Protein AF-A0A918QBT4-F1 (afdb_monomer_lite)

Secondary structure (DSSP, 8-state):
----SSSSSSSSSSSSSSS--------------PPPSS-EEEEEEE-HHHHHT--HHHHHHHHHHHHHHHHHHSSEE-SSTTEEEPPPSSS-EEEEEEE-TTSSS-EEEEEEEETTT--EEEEEEPPBTTB--EEEE-HHHHHTTHHHHHHHHHHHHH--TT-EEEE-SS-SSSSSTTSS-TT-GGGG---SHHHHHHHHHHHHT--S----HHHHHHHHHHHIIIIIHHHBHHHHHHHHHHHHHS-EE-TTS-EE-S-HHHHHHHHHHHHHHHHHHHHHHTT--PPPEESSSS-EESSHHHHHH-SSTT--S-EEEPGGGS--

pLDDT: mean 82.68, std 16.35, range [35.62, 98.25]

Foldseek 3Di:
DDDDPDPDPDPDDPDPPDDDDPDPPPVPPPPPPPPPLEAEDEAEQECQCLLVVPALLVNLVSLVVRLVVCVVPAFADAPDPQEGAFDAPHRYKYKYFYAHPVDPPGTQKIWIADSQQRQTQFIWAPDDPVGFIETEGEPVCVVVCVVVSVVVVCCVVVVDPRYHYHYAQAHDDQDDPRHLPPPVCQQVQFLESNQQSQLSVCRNPDDPVRDDNSPSSSSSNVCLSGSLVNAFVLSSVQSSCCSNPVWDQDPVRDTGRGCHPLNVLCVVCLQVVLLQQLCLSVVNQGDWDDSDPPDTDRYLCCQCVPPDSRHRVHGHHRNVNNPD

Radius of gyration: 27.72 Å; chains: 1; bounding box: 41×97×91 Å

Organism: NCBI:txid68221

Structure (mmCIF, N/CA/C/O backbone):
data_AF-A0A918QBT4-F1
#
_entry.id   AF-A0A918QBT4-F1
#
loop_
_atom_site.group_PDB
_atom_site.id
_atom_site.type_symbol
_atom_site.label_atom_id
_atom_site.label_alt_id
_atom_site.label_comp_id
_atom_site.label_asym_id
_atom_site.label_entity_id
_atom_site.label_seq_id
_atom_site.pdbx_PDB_ins_code
_atom_site.Cartn_x
_atom_site.Cartn_y
_atom_site.Cartn_z
_atom_site.occupancy
_atom_site.B_iso_or_equiv
_atom_site.auth_seq_id
_atom_site.auth_comp_id
_atom_site.auth_asym_id
_atom_site.auth_atom_id
_atom_site.pdbx_PDB_model_num
ATOM 1 N N . MET A 1 1 ? 10.364 -73.803 65.055 1.00 43.03 1 MET A N 1
ATOM 2 C CA . MET A 1 1 ? 10.154 -74.897 64.087 1.00 43.03 1 MET A CA 1
ATOM 3 C C . MET A 1 1 ? 9.453 -74.304 62.873 1.00 43.03 1 MET A C 1
ATOM 5 O O . MET A 1 1 ? 8.256 -74.071 62.919 1.00 43.03 1 MET A O 1
ATOM 9 N N . THR A 1 2 ? 10.237 -73.689 61.983 1.00 44.41 2 THR A N 1
ATOM 10 C CA . THR A 1 2 ? 10.806 -74.301 60.754 1.00 44.41 2 THR A CA 1
ATOM 11 C C . THR A 1 2 ? 9.727 -74.411 59.678 1.00 44.41 2 THR A C 1
ATOM 13 O O . THR A 1 2 ? 8.943 -75.350 59.669 1.00 44.41 2 THR A O 1
ATOM 16 N N . GLU A 1 3 ? 9.503 -73.351 58.895 1.00 49.44 3 GLU A N 1
ATOM 17 C CA . GLU A 1 3 ? 10.221 -73.094 57.626 1.00 49.44 3 GLU A CA 1
ATOM 18 C C . GLU A 1 3 ? 10.408 -74.365 56.790 1.00 49.44 3 GLU A C 1
ATOM 20 O O . GLU A 1 3 ? 11.502 -74.905 56.681 1.00 49.44 3 GLU A O 1
ATOM 25 N N . GLN A 1 4 ? 9.321 -74.857 56.191 1.00 49.25 4 GLN A N 1
ATOM 26 C CA . GLN A 1 4 ? 9.419 -75.861 55.127 1.00 49.25 4 GLN A CA 1
ATOM 27 C C . GLN A 1 4 ? 8.275 -75.813 54.099 1.00 49.25 4 GLN A C 1
ATOM 29 O O . GLN A 1 4 ? 7.977 -76.806 53.442 1.00 49.25 4 GLN A O 1
ATOM 34 N N . HIS A 1 5 ? 7.655 -74.645 53.887 1.00 44.56 5 HIS A N 1
ATOM 35 C CA . HIS A 1 5 ? 6.581 -74.490 52.890 1.00 44.56 5 HIS A CA 1
ATOM 36 C C . HIS A 1 5 ? 6.705 -73.242 51.999 1.00 44.56 5 HIS A C 1
ATOM 38 O O . HIS A 1 5 ? 5.702 -72.722 51.523 1.00 44.56 5 HIS A O 1
ATOM 44 N N . ALA A 1 6 ? 7.927 -72.778 51.710 1.00 47.97 6 ALA A N 1
ATOM 45 C CA . ALA A 1 6 ? 8.150 -71.614 50.837 1.00 47.97 6 ALA A CA 1
ATOM 46 C C . ALA A 1 6 ? 8.893 -71.913 49.515 1.00 47.97 6 ALA A C 1
ATOM 48 O O . ALA A 1 6 ? 9.309 -70.982 48.833 1.00 47.97 6 ALA A O 1
ATOM 49 N N . LEU A 1 7 ? 9.046 -73.182 49.104 1.00 48.91 7 LEU A N 1
ATOM 50 C CA . LEU A 1 7 ? 9.839 -73.543 47.909 1.00 48.91 7 LEU A CA 1
ATOM 51 C C . LEU A 1 7 ? 9.177 -74.559 46.953 1.00 48.91 7 LEU A C 1
ATOM 53 O O . LEU A 1 7 ? 9.859 -75.319 46.275 1.00 48.91 7 LEU A O 1
ATOM 57 N N . ARG A 1 8 ? 7.839 -74.564 46.837 1.00 49.31 8 ARG A N 1
ATOM 58 C CA . ARG A 1 8 ? 7.117 -75.407 45.848 1.00 49.31 8 ARG A CA 1
ATOM 59 C C . ARG A 1 8 ? 5.987 -74.706 45.073 1.00 49.31 8 ARG A C 1
ATOM 61 O O . ARG A 1 8 ? 5.044 -75.349 44.629 1.00 49.31 8 ARG A O 1
ATOM 68 N N . ARG A 1 9 ? 6.071 -73.386 44.869 1.00 48.44 9 ARG A N 1
ATOM 69 C CA . ARG A 1 9 ? 5.137 -72.625 44.004 1.00 48.44 9 ARG A CA 1
ATOM 70 C C . ARG A 1 9 ? 5.852 -71.582 43.134 1.00 48.44 9 ARG A C 1
ATOM 72 O O . ARG A 1 9 ? 5.469 -70.419 43.110 1.00 48.44 9 ARG A O 1
ATOM 79 N N . ARG A 1 10 ? 6.926 -71.972 42.438 1.00 50.16 10 ARG A N 1
ATOM 80 C CA . ARG A 1 10 ? 7.630 -71.088 41.481 1.00 50.16 10 ARG A CA 1
ATOM 81 C C . ARG A 1 10 ? 7.942 -71.723 40.124 1.00 50.16 10 ARG A C 1
ATOM 83 O O . ARG A 1 10 ? 8.796 -71.236 39.397 1.00 50.16 10 ARG A O 1
ATOM 90 N N . SER A 1 11 ? 7.224 -72.770 39.737 1.00 52.62 11 SER A N 1
ATOM 91 C CA . SER A 1 11 ? 7.482 -73.444 38.461 1.00 52.62 11 SER A CA 1
ATOM 92 C C . SER A 1 11 ? 6.169 -73.897 37.842 1.00 52.62 11 SER A C 1
ATOM 94 O O . SER A 1 11 ? 5.854 -75.070 37.945 1.00 52.62 11 SER A O 1
ATOM 96 N N . LEU A 1 12 ? 5.369 -72.958 37.314 1.00 49.34 12 LEU A N 1
ATOM 97 C CA . LEU A 1 12 ? 4.260 -73.204 36.362 1.00 49.34 12 LEU A CA 1
ATOM 98 C C . LEU A 1 12 ? 3.544 -71.891 35.964 1.00 49.34 12 LEU A C 1
ATOM 100 O O . LEU A 1 12 ? 2.325 -71.810 35.968 1.00 49.34 12 LEU A O 1
ATOM 104 N N . LEU A 1 13 ? 4.290 -70.829 35.644 1.00 47.44 13 LEU A N 1
ATOM 105 C CA . LEU A 1 13 ? 3.726 -69.584 35.086 1.00 47.44 13 LEU A CA 1
ATOM 106 C C . LEU A 1 13 ? 4.741 -68.936 34.130 1.00 47.44 13 LEU A C 1
ATOM 108 O O . LEU A 1 13 ? 5.096 -67.767 34.238 1.00 47.44 13 LEU A O 1
ATOM 112 N N . THR A 1 14 ? 5.306 -69.740 33.228 1.00 52.00 14 THR A N 1
ATOM 113 C CA . THR A 1 14 ? 6.298 -69.272 32.246 1.00 52.00 14 THR A CA 1
ATOM 114 C C . THR A 1 14 ? 6.214 -70.100 30.961 1.00 52.00 14 THR A C 1
ATOM 116 O O . THR A 1 14 ? 7.196 -70.685 30.533 1.00 52.00 14 THR A O 1
ATOM 119 N N . ALA A 1 15 ? 5.018 -70.224 30.374 1.00 49.34 15 ALA A N 1
ATOM 120 C CA . ALA A 1 15 ? 4.835 -70.844 29.049 1.00 49.34 15 ALA A CA 1
ATOM 121 C C . ALA A 1 15 ? 3.485 -70.476 28.393 1.00 49.34 15 ALA A C 1
ATOM 123 O O . ALA A 1 15 ? 2.828 -71.323 27.799 1.00 49.34 15 ALA A O 1
ATOM 124 N N . GLY A 1 16 ? 3.025 -69.229 28.532 1.00 49.25 16 GLY A N 1
ATOM 125 C CA . GLY A 1 16 ? 1.705 -68.823 28.029 1.00 49.25 16 GLY A CA 1
ATOM 126 C C . GLY A 1 16 ? 1.596 -67.346 27.671 1.00 49.25 16 GLY A C 1
ATOM 127 O O . GLY A 1 16 ? 0.576 -66.731 27.951 1.00 49.25 16 GLY A O 1
ATOM 128 N N . LEU A 1 17 ? 2.659 -66.751 27.123 1.00 46.59 17 LEU A N 1
ATOM 129 C CA . LEU A 1 17 ? 2.643 -65.355 26.665 1.00 46.59 17 LEU A CA 1
ATOM 130 C C . LEU A 1 17 ? 3.601 -65.147 25.481 1.00 46.59 17 LEU A C 1
ATOM 132 O O . LEU A 1 17 ? 4.438 -64.253 25.477 1.00 46.59 17 LEU A O 1
ATOM 136 N N . ALA A 1 18 ? 3.519 -66.032 24.485 1.00 49.44 18 ALA A N 1
ATOM 137 C CA . ALA A 1 18 ? 4.342 -65.966 23.272 1.00 49.44 18 ALA A CA 1
ATOM 138 C C . ALA A 1 18 ? 3.539 -66.225 21.984 1.00 49.44 18 ALA A C 1
ATOM 140 O O . ALA A 1 18 ? 4.087 -66.691 20.991 1.00 49.44 18 ALA A O 1
ATOM 141 N N . ALA A 1 19 ? 2.237 -65.933 21.983 1.00 52.03 19 ALA A N 1
ATOM 142 C CA . ALA A 1 19 ? 1.411 -66.054 20.787 1.00 52.03 19 ALA A CA 1
ATOM 143 C C . ALA A 1 19 ? 0.246 -65.059 20.830 1.00 52.03 19 ALA A C 1
ATOM 145 O O . ALA A 1 19 ? -0.833 -65.439 21.254 1.00 52.03 19 ALA A O 1
ATOM 146 N N . THR A 1 20 ? 0.507 -63.800 20.446 1.00 53.31 20 THR A N 1
ATOM 147 C CA . THR A 1 20 ? -0.396 -62.875 19.711 1.00 53.31 20 THR A CA 1
ATOM 148 C C . THR A 1 20 ? 0.061 -61.423 19.881 1.00 53.31 20 THR A C 1
ATOM 150 O O . THR A 1 20 ? -0.588 -60.645 20.567 1.00 53.31 20 THR A O 1
ATOM 153 N N . LEU A 1 21 ? 1.167 -61.036 19.241 1.00 47.56 21 LEU A N 1
ATOM 154 C CA . LEU A 1 21 ? 1.440 -59.636 18.877 1.00 47.56 21 LEU A CA 1
ATOM 155 C C . LEU A 1 21 ? 2.179 -59.603 17.529 1.00 47.56 21 LEU A C 1
ATOM 157 O O . LEU A 1 21 ? 3.268 -59.062 17.397 1.00 47.56 21 LEU A O 1
ATOM 161 N N . LEU A 1 22 ? 1.583 -60.229 16.515 1.00 46.34 22 LEU A N 1
ATOM 162 C CA . LEU A 1 22 ? 1.856 -59.901 15.115 1.00 46.34 22 LEU A CA 1
ATOM 163 C C . LEU A 1 22 ? 0.631 -59.151 14.592 1.00 46.34 22 LEU A C 1
ATOM 165 O O . LEU A 1 22 ? -0.138 -59.658 13.782 1.00 46.34 22 LEU A O 1
ATOM 169 N N . THR A 1 23 ? 0.405 -57.945 15.113 1.00 52.47 23 THR A N 1
ATOM 170 C CA . THR A 1 23 ? -0.404 -56.970 14.382 1.00 52.47 23 THR A CA 1
ATOM 171 C C . THR A 1 23 ? 0.366 -56.634 13.110 1.00 52.47 23 THR A C 1
ATOM 173 O O . THR A 1 23 ? 1.526 -56.222 13.226 1.00 52.47 23 THR A O 1
ATOM 176 N N . PRO A 1 24 ? -0.213 -56.795 11.908 1.00 48.00 24 PRO A N 1
ATOM 177 C CA . PRO A 1 24 ? 0.400 -56.226 10.726 1.00 48.00 24 PRO A CA 1
ATOM 178 C C . PRO A 1 24 ? 0.538 -54.729 10.991 1.00 48.00 24 PRO A C 1
ATOM 180 O O . PRO A 1 24 ? -0.455 -54.034 11.219 1.00 48.00 24 PRO A O 1
ATOM 183 N N . VAL A 1 25 ? 1.776 -54.234 11.001 1.00 46.88 25 VAL A N 1
ATOM 184 C CA . VAL A 1 25 ? 2.036 -52.812 10.810 1.00 46.88 25 VAL A CA 1
ATOM 185 C C . VAL A 1 25 ? 1.584 -52.545 9.383 1.00 46.88 25 VAL A C 1
ATOM 187 O O . VAL A 1 25 ? 2.356 -52.652 8.436 1.00 46.88 25 VAL A O 1
ATOM 190 N N . LEU A 1 26 ? 0.286 -52.285 9.217 1.00 44.56 26 LEU A N 1
ATOM 191 C CA . LEU A 1 26 ? -0.203 -51.556 8.069 1.00 44.56 26 LEU A CA 1
ATOM 192 C C . LEU A 1 26 ? 0.585 -50.258 8.123 1.00 44.56 26 LEU A C 1
ATOM 194 O O . LEU A 1 26 ? 0.346 -49.410 8.983 1.00 44.56 26 LEU A O 1
ATOM 198 N N . THR A 1 27 ? 1.593 -50.149 7.263 1.00 48.84 27 THR A N 1
ATOM 199 C CA . THR A 1 27 ? 2.218 -48.882 6.932 1.00 48.84 27 THR A CA 1
ATOM 200 C C . THR A 1 27 ? 1.100 -48.043 6.339 1.00 48.84 27 THR A C 1
ATOM 202 O O . THR A 1 27 ? 0.867 -48.063 5.130 1.00 48.84 27 THR A O 1
ATOM 205 N N . ALA A 1 28 ? 0.330 -47.382 7.206 1.00 47.31 28 ALA A N 1
ATOM 206 C CA . ALA A 1 28 ? -0.536 -46.305 6.799 1.00 47.31 28 ALA A CA 1
ATOM 207 C C . ALA A 1 28 ? 0.380 -45.393 5.996 1.00 47.31 28 ALA A C 1
ATOM 209 O O . ALA A 1 28 ? 1.400 -44.931 6.519 1.00 47.31 28 ALA A O 1
ATOM 210 N N . ALA A 1 29 ? 0.078 -45.232 4.703 1.00 48.72 29 ALA A N 1
ATOM 211 C CA . ALA A 1 29 ? 0.733 -44.212 3.907 1.00 48.72 29 ALA A CA 1
ATOM 212 C C . ALA A 1 29 ? 0.737 -42.953 4.781 1.00 48.72 29 ALA A C 1
ATOM 214 O O . ALA A 1 29 ? -0.318 -42.664 5.363 1.00 48.72 29 ALA A O 1
ATOM 215 N N . PRO A 1 30 ? 1.901 -42.294 4.975 1.00 46.56 30 PRO A N 1
ATOM 216 C CA . PRO A 1 30 ? 1.998 -41.158 5.879 1.00 46.56 30 PRO A CA 1
ATOM 217 C C . PRO A 1 30 ? 0.815 -40.272 5.560 1.00 46.56 30 PRO A C 1
ATOM 219 O O . PRO A 1 30 ? 0.619 -39.978 4.378 1.00 46.56 30 PRO A O 1
ATOM 222 N N . ALA A 1 31 ? -0.020 -39.988 6.566 1.00 40.91 31 ALA A N 1
ATOM 223 C CA . ALA A 1 31 ? -1.225 -39.206 6.379 1.00 40.91 31 ALA A CA 1
ATOM 224 C C . ALA A 1 31 ? -0.798 -37.960 5.610 1.00 40.91 31 ALA A C 1
ATOM 226 O O . ALA A 1 31 ? -0.125 -37.084 6.156 1.00 40.91 31 ALA A O 1
ATOM 227 N N . ARG A 1 32 ? -1.074 -37.940 4.300 1.00 38.88 32 ARG A N 1
ATOM 228 C CA . ARG A 1 32 ? -0.830 -36.767 3.483 1.00 38.88 32 ARG A CA 1
ATOM 229 C C . ARG A 1 32 ? -1.841 -35.804 4.046 1.00 38.88 32 ARG A C 1
ATOM 231 O O . ARG A 1 32 ? -3.027 -35.954 3.763 1.00 38.88 32 ARG A O 1
ATOM 238 N N . ALA A 1 33 ? -1.376 -34.910 4.920 1.00 35.62 33 ALA A N 1
ATOM 239 C CA . ALA A 1 33 ? -2.147 -33.765 5.344 1.00 35.62 33 ALA A CA 1
ATOM 240 C C . ALA A 1 33 ? -2.709 -33.195 4.052 1.00 35.62 33 ALA A C 1
ATOM 242 O O . ALA A 1 33 ? -1.947 -32.823 3.155 1.00 35.62 33 ALA A O 1
ATOM 243 N N . GLN A 1 34 ? -4.028 -33.298 3.902 1.00 38.03 34 GLN A N 1
ATOM 244 C CA . GLN A 1 34 ? -4.714 -32.726 2.766 1.00 38.03 34 GLN A CA 1
ATOM 245 C C . GLN A 1 34 ? -4.256 -31.269 2.777 1.00 38.03 34 GLN A C 1
ATOM 247 O O . GLN A 1 34 ? -4.438 -30.617 3.813 1.00 38.03 34 GLN A O 1
ATOM 252 N N . PRO A 1 35 ? -3.530 -30.798 1.743 1.00 45.47 35 PRO A N 1
ATOM 253 C CA . PRO A 1 35 ? -3.061 -29.427 1.750 1.00 45.47 35 PRO A CA 1
ATOM 254 C C . PRO A 1 35 ? -4.301 -28.575 2.007 1.00 45.47 35 PRO A C 1
ATOM 256 O O . PRO A 1 35 ? -5.343 -28.863 1.401 1.00 45.47 35 PRO A O 1
ATOM 259 N N . PRO A 1 36 ? -4.250 -27.646 2.977 1.00 50.28 36 PRO A N 1
ATOM 260 C CA . PRO A 1 36 ? -5.428 -26.880 3.329 1.00 50.28 36 PRO A CA 1
ATOM 261 C C . PRO A 1 36 ? -6.013 -26.315 2.036 1.00 50.28 36 PRO A C 1
ATOM 263 O O . PRO A 1 36 ? -5.280 -25.818 1.182 1.00 50.28 36 PRO A O 1
ATOM 266 N N . VAL A 1 37 ? -7.333 -26.434 1.877 1.00 56.34 37 VAL A N 1
ATOM 267 C CA . VAL A 1 37 ? -8.077 -25.985 0.681 1.00 56.34 37 VAL A CA 1
ATOM 268 C C . VAL A 1 37 ? -7.825 -24.489 0.388 1.00 56.34 37 VAL A C 1
ATOM 270 O O . VAL A 1 37 ? -8.100 -23.998 -0.707 1.00 56.34 37 VAL A O 1
ATOM 273 N N . TYR A 1 38 ? -7.242 -23.783 1.360 1.00 63.12 38 TYR A N 1
ATOM 274 C CA . TYR A 1 38 ? -6.881 -22.379 1.350 1.00 63.12 38 TYR A CA 1
ATOM 275 C C . TYR A 1 38 ? -5.412 -22.194 1.760 1.00 63.12 38 TYR A C 1
ATOM 277 O O . TYR A 1 38 ? -5.010 -22.619 2.845 1.00 63.12 38 TYR A O 1
ATOM 285 N N . GLY A 1 39 ? -4.614 -21.534 0.917 1.00 68.38 39 GLY A N 1
ATOM 286 C CA . GLY A 1 39 ? -3.264 -21.103 1.274 1.00 68.38 39 GLY A CA 1
ATOM 287 C C . GLY A 1 39 ? -3.315 -19.801 2.073 1.00 68.38 39 GLY A C 1
ATOM 288 O O . GLY A 1 39 ? -3.724 -18.768 1.550 1.00 68.38 39 GLY A O 1
ATOM 289 N N . PHE A 1 40 ? -2.904 -19.836 3.339 1.00 75.38 40 PHE A N 1
ATOM 290 C CA . PHE A 1 40 ? -2.795 -18.644 4.183 1.00 75.38 40 PHE A CA 1
ATOM 291 C C . PHE A 1 40 ? -1.354 -18.375 4.560 1.00 75.38 40 PHE A C 1
ATOM 293 O O . PHE A 1 40 ? -0.638 -19.278 4.995 1.00 75.38 40 PHE A O 1
ATOM 300 N N . ARG A 1 41 ? -0.951 -17.110 4.455 1.00 86.25 41 ARG A N 1
ATOM 301 C CA . ARG A 1 41 ? 0.330 -16.641 4.977 1.00 86.25 41 ARG A CA 1
ATOM 302 C C . ARG A 1 41 ? 0.080 -15.455 5.890 1.00 86.25 41 ARG A C 1
ATOM 304 O O . ARG A 1 41 ? -0.371 -14.406 5.435 1.00 86.25 41 ARG A O 1
ATOM 311 N N . ALA A 1 42 ? 0.340 -15.654 7.176 1.00 90.06 42 ALA A N 1
ATOM 312 C CA . ALA A 1 42 ? 0.211 -14.613 8.180 1.00 90.06 42 ALA A CA 1
ATOM 313 C C . ALA A 1 42 ? 1.559 -13.928 8.409 1.00 90.06 42 ALA A C 1
ATOM 315 O O . ALA A 1 42 ? 2.563 -14.582 8.691 1.00 90.06 42 ALA A O 1
ATOM 316 N N . HIS A 1 43 ? 1.546 -12.605 8.333 1.00 94.88 43 HIS A N 1
ATOM 317 C CA . HIS A 1 43 ? 2.674 -11.723 8.591 1.00 94.88 43 HIS A CA 1
ATOM 318 C C . HIS A 1 43 ? 2.326 -10.758 9.714 1.00 94.88 43 HIS A C 1
ATOM 320 O O . HIS A 1 43 ? 1.157 -10.469 9.975 1.00 94.88 43 HIS A O 1
ATOM 326 N N . ARG A 1 44 ? 3.351 -10.234 10.384 1.00 96.38 44 ARG A N 1
ATOM 327 C CA . ARG A 1 44 ? 3.182 -9.241 11.446 1.00 96.38 44 ARG A CA 1
ATOM 328 C C . ARG A 1 44 ? 3.860 -7.947 11.046 1.00 96.38 44 ARG A C 1
ATOM 330 O O . ARG A 1 44 ? 5.054 -7.939 10.761 1.00 96.38 44 ARG A O 1
ATOM 337 N N . TRP A 1 45 ? 3.101 -6.860 11.081 1.00 97.56 45 TRP A N 1
ATOM 338 C CA . TRP A 1 45 ? 3.633 -5.513 10.974 1.00 97.56 45 TRP A CA 1
ATOM 339 C C . TRP A 1 45 ? 3.663 -4.885 12.364 1.00 97.56 45 TRP A C 1
ATOM 341 O O . TRP A 1 45 ? 2.619 -4.581 12.942 1.00 97.56 45 TRP A O 1
ATOM 351 N N . ASP A 1 46 ? 4.866 -4.736 12.916 1.00 97.31 46 ASP A N 1
ATOM 352 C CA . ASP A 1 46 ? 5.073 -4.037 14.181 1.00 97.31 46 ASP A CA 1
ATOM 353 C C . ASP A 1 46 ? 4.997 -2.521 13.956 1.00 97.31 46 ASP A C 1
ATOM 355 O O . ASP A 1 46 ? 5.818 -1.938 13.246 1.00 97.31 46 ASP A O 1
ATOM 359 N N . VAL A 1 47 ? 3.984 -1.900 14.553 1.00 97.19 47 VAL A N 1
ATOM 360 C CA . VAL A 1 47 ? 3.696 -0.465 14.473 1.00 97.19 47 VAL A CA 1
ATOM 361 C C . VAL A 1 47 ? 3.913 0.237 15.811 1.00 97.19 47 VAL A C 1
ATOM 363 O O . VAL A 1 47 ? 3.462 1.367 15.980 1.00 97.19 47 VAL A O 1
ATOM 366 N N . THR A 1 48 ? 4.600 -0.398 16.763 1.00 97.06 48 THR A N 1
ATOM 367 C CA . THR A 1 48 ? 4.800 0.123 18.125 1.00 97.06 48 THR A CA 1
ATOM 368 C C . THR A 1 48 ? 5.382 1.539 18.119 1.00 97.06 48 THR A C 1
ATOM 370 O O . THR A 1 48 ? 4.804 2.447 18.712 1.00 97.06 48 THR A O 1
ATOM 373 N N . ASP A 1 49 ? 6.475 1.766 17.383 1.00 96.12 49 ASP A N 1
ATOM 374 C CA . ASP A 1 49 ? 7.104 3.092 17.290 1.00 96.12 49 ASP A CA 1
ATOM 375 C C . ASP A 1 49 ? 6.342 4.064 16.373 1.00 96.12 49 ASP A C 1
ATOM 377 O O . ASP A 1 49 ? 6.510 5.276 16.501 1.00 96.12 49 ASP A O 1
ATOM 381 N N . ILE A 1 50 ? 5.479 3.555 15.481 1.00 95.38 50 ILE A N 1
ATOM 382 C CA . ILE A 1 50 ? 4.572 4.387 14.676 1.00 95.38 50 ILE A CA 1
ATOM 383 C C . ILE A 1 50 ? 3.481 4.957 15.577 1.00 95.38 50 ILE A C 1
ATOM 385 O O . ILE A 1 50 ? 3.306 6.167 15.640 1.00 95.38 50 ILE A O 1
ATOM 389 N N . VAL A 1 51 ? 2.762 4.098 16.298 1.00 93.75 51 VAL A N 1
ATOM 390 C CA . VAL A 1 51 ? 1.638 4.498 17.155 1.00 93.75 51 VAL A CA 1
ATOM 391 C C . VAL A 1 51 ? 2.124 5.256 18.390 1.00 93.75 51 VAL A C 1
ATOM 393 O O . VAL A 1 51 ? 1.482 6.217 18.805 1.00 93.75 51 VAL A O 1
ATOM 396 N N . GLY A 1 52 ? 3.271 4.864 18.951 1.00 91.56 52 GLY A N 1
ATOM 397 C CA . GLY A 1 52 ? 3.897 5.560 20.072 1.00 91.56 52 GLY A CA 1
ATOM 398 C C . GLY A 1 52 ? 4.495 6.920 19.704 1.00 91.56 52 GLY A C 1
ATOM 399 O O . GLY A 1 52 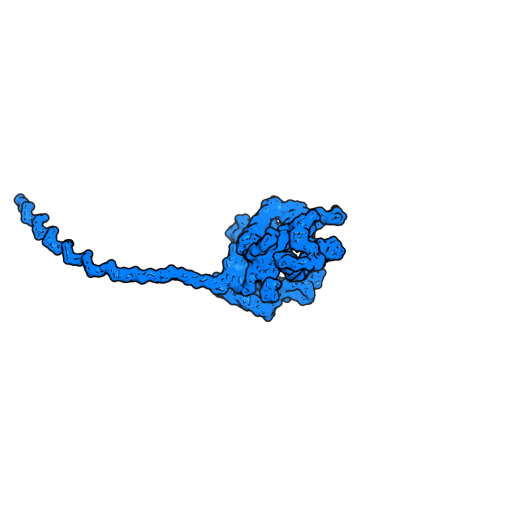? 4.713 7.732 20.599 1.00 91.56 52 GLY A O 1
ATOM 400 N N . LEU A 1 53 ? 4.750 7.184 18.414 1.00 91.38 53 LEU A N 1
ATOM 401 C CA . LEU A 1 53 ? 5.425 8.395 17.922 1.00 91.38 53 LEU A CA 1
ATOM 402 C C . LEU A 1 53 ? 6.787 8.645 18.596 1.00 91.38 53 LEU A C 1
ATOM 404 O O . LEU A 1 53 ? 7.224 9.785 18.741 1.00 91.38 53 LEU A O 1
ATOM 408 N N . THR A 1 54 ? 7.454 7.574 19.023 1.00 86.38 54 THR A N 1
ATOM 409 C CA . THR A 1 54 ? 8.622 7.625 19.908 1.00 86.38 54 THR A CA 1
ATOM 410 C C . THR A 1 54 ? 9.939 7.655 19.145 1.00 86.38 54 THR A C 1
ATOM 412 O O . THR A 1 54 ? 10.819 8.450 19.463 1.00 86.38 54 THR A O 1
ATOM 415 N N . HIS A 1 55 ? 10.087 6.808 18.120 1.00 93.19 55 HIS A N 1
ATOM 416 C CA . HIS A 1 55 ? 11.360 6.632 17.419 1.00 93.19 55 HIS A CA 1
ATOM 417 C C . HIS A 1 55 ? 11.157 6.450 15.906 1.00 93.19 55 HIS A C 1
ATOM 419 O O . HIS A 1 55 ? 11.072 5.315 15.424 1.00 93.19 55 HIS A O 1
ATOM 425 N N . PRO A 1 56 ? 11.158 7.543 15.118 1.00 94.06 56 PRO A N 1
ATOM 426 C CA . PRO A 1 56 ? 11.011 7.490 13.659 1.00 94.06 56 PRO A CA 1
ATOM 427 C C . PRO A 1 56 ? 11.958 6.500 12.965 1.00 94.06 56 PRO A C 1
ATOM 429 O O . PRO A 1 56 ? 11.561 5.764 12.063 1.00 94.06 56 PRO A O 1
ATOM 432 N N . GLY A 1 57 ? 13.209 6.415 13.431 1.00 95.69 57 GLY A N 1
ATOM 433 C CA . GLY A 1 57 ? 14.196 5.485 12.885 1.00 95.69 57 GLY A CA 1
ATOM 434 C C . GLY A 1 57 ? 13.904 4.005 13.163 1.00 95.69 57 GLY A C 1
ATOM 435 O O . GLY A 1 57 ? 14.190 3.171 12.301 1.00 95.69 57 GLY A O 1
ATOM 436 N N . LEU A 1 58 ? 13.332 3.673 14.328 1.00 96.38 58 LEU A N 1
ATOM 437 C CA . LEU A 1 58 ? 12.934 2.299 14.659 1.00 96.38 58 LEU A CA 1
ATOM 438 C C . LEU A 1 58 ? 11.659 1.907 13.912 1.00 96.38 58 LEU A C 1
ATOM 440 O O . LEU A 1 58 ? 11.619 0.823 13.336 1.00 96.38 58 LEU A O 1
ATOM 444 N N . ALA A 1 59 ? 10.685 2.817 13.818 1.00 95.88 59 ALA A N 1
ATOM 445 C CA . ALA A 1 59 ? 9.485 2.640 13.002 1.00 95.88 59 ALA A CA 1
ATOM 446 C C . ALA A 1 59 ? 9.831 2.328 11.536 1.00 95.88 59 ALA A C 1
ATOM 448 O O . ALA A 1 59 ? 9.350 1.344 10.975 1.00 95.88 59 ALA A O 1
ATOM 449 N N . ALA A 1 60 ? 10.727 3.118 10.940 1.00 97.06 60 ALA A N 1
ATOM 450 C CA . ALA A 1 60 ? 11.211 2.901 9.580 1.00 97.06 60 ALA A CA 1
ATOM 451 C C . ALA A 1 60 ? 11.946 1.553 9.420 1.00 97.06 60 ALA A C 1
ATOM 453 O O . ALA A 1 60 ? 11.720 0.833 8.449 1.00 97.06 60 ALA A O 1
ATOM 454 N N . ASN A 1 61 ? 12.788 1.162 10.386 1.00 97.00 61 ASN A N 1
ATOM 455 C CA . ASN A 1 61 ? 13.449 -0.150 10.370 1.00 97.00 61 ASN A CA 1
ATOM 456 C C . ASN A 1 61 ? 12.439 -1.307 10.459 1.00 97.00 61 ASN A C 1
ATOM 458 O O . ASN A 1 61 ? 12.542 -2.267 9.696 1.00 97.00 61 ASN A O 1
ATOM 462 N N . ALA A 1 62 ? 11.466 -1.221 11.370 1.00 96.81 62 ALA A N 1
ATOM 463 C CA . ALA A 1 62 ? 10.425 -2.230 11.541 1.00 96.81 62 ALA A CA 1
ATOM 464 C C . ALA A 1 62 ? 9.578 -2.380 10.269 1.00 96.81 62 ALA A C 1
ATOM 466 O O . ALA A 1 62 ? 9.314 -3.501 9.834 1.00 96.81 62 ALA A O 1
ATOM 467 N N . PHE A 1 63 ? 9.229 -1.258 9.632 1.00 97.81 63 PHE A N 1
ATOM 468 C CA . PHE A 1 63 ? 8.543 -1.238 8.345 1.00 97.81 63 PHE A CA 1
ATOM 469 C C . PHE A 1 63 ? 9.349 -1.946 7.247 1.00 97.81 63 PHE A C 1
ATOM 471 O O . PHE A 1 63 ? 8.822 -2.831 6.574 1.00 97.81 63 PHE A O 1
ATOM 478 N N . ARG A 1 64 ? 10.647 -1.642 7.114 1.00 96.88 64 ARG A N 1
ATOM 479 C CA . ARG A 1 64 ? 11.527 -2.311 6.144 1.00 96.88 64 ARG A CA 1
ATOM 480 C C . ARG A 1 64 ? 11.607 -3.821 6.376 1.00 96.88 64 ARG A C 1
ATOM 482 O O . ARG A 1 64 ? 11.447 -4.597 5.439 1.00 96.88 64 ARG A O 1
ATOM 489 N N . HIS A 1 65 ? 11.801 -4.250 7.624 1.00 96.81 65 HIS A N 1
ATOM 490 C CA . HIS A 1 65 ? 11.861 -5.673 7.969 1.00 96.81 65 HIS A CA 1
ATOM 491 C C . HIS A 1 65 ? 10.556 -6.409 7.657 1.00 96.81 65 HIS A C 1
ATOM 493 O O . HIS A 1 65 ? 10.594 -7.527 7.147 1.00 96.81 65 HIS A O 1
ATOM 499 N N . PHE A 1 66 ? 9.415 -5.774 7.927 1.00 97.38 66 PHE A N 1
ATOM 500 C CA . PHE A 1 66 ? 8.101 -6.285 7.552 1.00 97.38 66 PHE A CA 1
ATOM 501 C C . PHE A 1 66 ? 7.975 -6.471 6.030 1.00 97.38 66 PHE A C 1
ATOM 503 O O . PHE A 1 66 ? 7.573 -7.541 5.568 1.00 97.38 66 PHE A O 1
ATOM 510 N N . LEU A 1 67 ? 8.377 -5.468 5.243 1.00 96.19 67 LEU A N 1
ATOM 511 C CA . LEU A 1 67 ? 8.367 -5.566 3.785 1.00 96.19 67 LEU A CA 1
ATOM 512 C C . LEU A 1 67 ? 9.280 -6.685 3.279 1.00 96.19 67 LEU A C 1
ATOM 514 O O . LEU A 1 67 ? 8.894 -7.412 2.368 1.00 96.19 67 LEU A O 1
ATOM 518 N N . ASP A 1 68 ? 10.475 -6.846 3.842 1.00 93.25 68 ASP A N 1
ATOM 519 C CA . ASP A 1 68 ? 11.403 -7.907 3.440 1.00 93.25 68 ASP A CA 1
ATOM 520 C C . ASP A 1 68 ? 10.931 -9.308 3.846 1.00 93.25 68 ASP A C 1
ATOM 522 O O . ASP A 1 68 ? 11.240 -10.285 3.164 1.00 93.25 68 ASP A O 1
ATOM 526 N N . ASP A 1 69 ? 10.185 -9.447 4.941 1.00 94.06 69 ASP A N 1
ATOM 527 C CA . ASP A 1 69 ? 9.545 -10.711 5.316 1.00 94.06 69 ASP A CA 1
ATOM 528 C C . ASP A 1 69 ? 8.471 -11.127 4.300 1.00 94.06 69 ASP A C 1
ATOM 530 O O . ASP A 1 69 ? 8.497 -12.242 3.763 1.00 94.06 69 ASP A O 1
ATOM 534 N N . ILE A 1 70 ? 7.585 -10.197 3.934 1.00 93.06 70 ILE A N 1
ATOM 535 C CA . ILE A 1 70 ? 6.587 -10.436 2.888 1.00 93.06 70 ILE A CA 1
ATOM 536 C C . ILE A 1 70 ? 7.281 -10.761 1.569 1.00 93.06 70 ILE A C 1
ATOM 538 O O . ILE A 1 70 ? 7.062 -11.820 0.990 1.00 93.06 70 ILE A O 1
ATOM 542 N N . HIS A 1 71 ? 8.220 -9.933 1.127 1.00 89.62 71 HIS A N 1
ATOM 543 C CA . HIS A 1 71 ? 8.915 -10.148 -0.137 1.00 89.62 71 HIS A CA 1
ATOM 544 C C . HIS A 1 71 ? 9.837 -11.359 -0.184 1.00 89.62 71 HIS A C 1
ATOM 546 O O . HIS A 1 71 ? 10.346 -11.637 -1.263 1.00 89.62 71 HIS A O 1
ATOM 552 N N . ARG A 1 72 ? 10.088 -12.070 0.917 1.00 88.56 72 ARG A N 1
ATOM 553 C CA . ARG A 1 72 ? 10.743 -13.389 0.889 1.00 88.56 72 ARG A CA 1
ATOM 554 C C . ARG A 1 72 ? 9.734 -14.529 0.839 1.00 88.56 72 ARG A C 1
ATOM 556 O O . ARG A 1 72 ? 10.033 -15.588 0.295 1.00 88.56 72 ARG A O 1
ATOM 563 N N . SER A 1 73 ? 8.545 -14.310 1.384 1.00 88.44 73 SER A N 1
ATOM 564 C CA . SER A 1 73 ? 7.522 -15.337 1.547 1.00 88.44 73 SER A CA 1
ATOM 565 C C . SER A 1 73 ? 6.528 -15.402 0.387 1.00 88.44 73 SER A C 1
ATOM 567 O O . SER A 1 73 ? 6.146 -16.507 0.012 1.00 88.44 73 SER A O 1
ATOM 569 N N . ILE A 1 74 ? 6.127 -14.274 -0.208 1.00 88.19 74 ILE A N 1
ATOM 570 C CA . ILE A 1 74 ? 5.072 -14.236 -1.236 1.00 88.19 74 ILE A CA 1
ATOM 571 C C . ILE A 1 74 ? 5.633 -14.273 -2.656 1.00 88.19 74 ILE A C 1
ATOM 573 O O . ILE A 1 74 ? 6.676 -13.685 -2.924 1.00 88.19 74 ILE A O 1
ATOM 577 N N . GLY A 1 75 ? 4.922 -14.906 -3.586 1.00 86.06 75 GLY A N 1
ATOM 578 C CA . GLY A 1 75 ? 5.285 -14.888 -5.002 1.00 86.06 75 GLY A CA 1
ATOM 579 C C . GLY A 1 75 ? 6.492 -15.755 -5.384 1.00 86.06 75 GLY A C 1
ATOM 580 O O . GLY A 1 75 ? 7.172 -16.345 -4.542 1.00 86.06 75 GLY A O 1
ATOM 581 N N . THR A 1 76 ? 6.769 -15.838 -6.684 1.00 89.44 76 THR A N 1
ATOM 582 C CA . THR A 1 76 ? 7.840 -16.670 -7.256 1.00 89.44 76 THR A CA 1
ATOM 583 C C . THR A 1 76 ? 8.924 -15.804 -7.895 1.00 89.44 76 THR A C 1
ATOM 585 O O . THR A 1 76 ? 8.592 -14.886 -8.646 1.00 89.44 76 THR A O 1
ATOM 588 N N . PRO A 1 77 ? 10.219 -16.052 -7.628 1.00 89.12 77 PRO A N 1
ATOM 589 C CA . PRO A 1 77 ? 11.296 -15.274 -8.240 1.00 89.12 77 PRO A CA 1
ATOM 590 C C . PRO A 1 77 ? 11.315 -15.430 -9.769 1.00 89.12 77 PRO A C 1
ATOM 592 O O . PRO A 1 77 ? 10.940 -16.478 -10.292 1.00 89.12 77 PRO A O 1
ATOM 595 N N . THR A 1 78 ? 11.772 -14.393 -10.473 1.00 87.81 78 THR A N 1
ATOM 596 C CA . THR A 1 78 ? 12.070 -14.450 -11.916 1.00 87.81 78 THR A CA 1
ATOM 597 C C . THR A 1 78 ? 13.580 -14.601 -12.158 1.00 87.81 78 THR A C 1
ATOM 599 O O . THR A 1 78 ? 14.357 -14.491 -11.206 1.00 87.81 78 THR A O 1
ATOM 602 N N . PRO A 1 79 ? 14.033 -14.803 -13.412 1.00 87.62 79 PRO A N 1
ATOM 603 C CA . PRO A 1 79 ? 15.458 -14.752 -13.747 1.00 87.62 79 PRO A CA 1
ATOM 604 C C . PRO A 1 79 ? 16.118 -13.389 -13.481 1.00 87.62 79 PRO A C 1
ATOM 606 O O . PRO A 1 79 ? 17.338 -13.322 -13.346 1.00 87.62 79 PRO A O 1
ATOM 609 N N . VAL A 1 80 ? 15.341 -12.302 -13.406 1.00 86.19 80 VAL A N 1
ATOM 610 C CA . VAL A 1 80 ? 15.863 -10.970 -13.086 1.00 86.19 80 VAL A CA 1
ATOM 611 C C . VAL A 1 80 ? 15.780 -10.735 -11.579 1.00 86.19 80 VAL A C 1
ATOM 613 O O . VAL A 1 80 ? 14.713 -10.846 -10.969 1.00 86.19 80 VAL A O 1
ATOM 616 N N . ALA A 1 81 ? 16.922 -10.398 -10.974 1.00 87.25 81 ALA A N 1
ATOM 617 C CA . ALA A 1 81 ? 17.016 -10.119 -9.545 1.00 87.25 81 ALA A CA 1
ATOM 618 C C . ALA A 1 81 ? 16.017 -9.029 -9.123 1.00 87.25 81 ALA A C 1
ATOM 620 O O . ALA A 1 81 ? 15.772 -8.081 -9.862 1.00 87.25 81 ALA A O 1
ATOM 621 N N . ASN A 1 82 ? 15.444 -9.168 -7.925 1.00 88.88 82 ASN A N 1
ATOM 622 C CA . ASN A 1 82 ? 14.432 -8.261 -7.364 1.00 88.88 82 ASN A CA 1
ATOM 623 C C . ASN A 1 82 ? 13.128 -8.129 -8.172 1.00 88.88 82 ASN A C 1
ATOM 625 O O . ASN A 1 82 ? 12.297 -7.277 -7.851 1.00 88.88 82 ASN A O 1
ATOM 629 N N . VAL A 1 83 ? 12.897 -9.000 -9.156 1.00 91.38 83 VAL A N 1
ATOM 630 C CA . VAL A 1 83 ? 11.593 -9.155 -9.804 1.00 91.38 83 VAL A CA 1
ATOM 631 C C . VAL A 1 83 ? 11.001 -10.498 -9.430 1.00 91.38 83 VAL A C 1
ATOM 633 O O . VAL A 1 83 ? 11.666 -11.536 -9.512 1.00 91.38 83 VAL A O 1
ATOM 636 N N . ARG A 1 84 ? 9.737 -10.485 -9.010 1.00 92.56 84 ARG A N 1
ATOM 637 C CA . ARG A 1 84 ? 8.989 -11.696 -8.651 1.00 92.56 84 ARG A CA 1
ATOM 638 C C . ARG A 1 84 ? 7.591 -11.624 -9.252 1.00 92.56 84 ARG A C 1
ATOM 640 O O . ARG A 1 84 ? 7.045 -10.537 -9.394 1.00 92.56 84 ARG A O 1
ATOM 647 N N . HIS A 1 85 ? 6.999 -12.762 -9.579 1.00 90.38 85 HIS A N 1
ATOM 648 C CA . HIS A 1 85 ? 5.571 -12.840 -9.876 1.00 90.38 85 HIS A CA 1
ATOM 649 C C . HIS A 1 85 ? 4.787 -12.930 -8.573 1.00 90.38 85 HIS A C 1
ATOM 651 O O . HIS A 1 85 ? 5.242 -13.573 -7.624 1.00 90.38 85 HIS A O 1
ATOM 657 N N . THR A 1 86 ? 3.610 -12.318 -8.525 1.00 90.94 86 THR A N 1
ATOM 658 C CA . THR A 1 86 ? 2.607 -12.645 -7.509 1.00 90.94 86 THR A CA 1
ATOM 659 C C . THR A 1 86 ? 2.171 -14.108 -7.639 1.00 90.94 86 THR A C 1
ATOM 661 O O . THR A 1 86 ? 2.567 -14.816 -8.569 1.00 90.94 86 THR A O 1
ATOM 664 N N . GLU A 1 87 ? 1.409 -14.610 -6.668 1.00 87.38 87 GLU A N 1
ATOM 665 C CA . GLU A 1 87 ? 0.940 -15.994 -6.744 1.00 87.38 87 GLU A CA 1
ATOM 666 C C . GLU A 1 87 ? -0.053 -16.188 -7.911 1.00 87.38 87 GLU A C 1
ATOM 668 O O . GLU A 1 87 ? -0.686 -15.229 -8.356 1.00 87.38 87 GLU A O 1
ATOM 673 N N . PRO A 1 88 ? -0.216 -17.414 -8.435 1.00 81.69 88 PRO A N 1
ATOM 674 C CA . PRO A 1 88 ? -1.280 -17.699 -9.389 1.00 81.69 88 PRO A CA 1
ATOM 675 C C . PRO A 1 88 ? -2.662 -17.396 -8.801 1.00 81.69 88 PRO A C 1
ATOM 677 O O . PRO A 1 88 ? -2.862 -17.456 -7.584 1.00 81.69 88 PRO A O 1
ATOM 680 N N . ILE A 1 89 ? -3.637 -17.146 -9.678 1.00 76.19 89 ILE A N 1
ATOM 681 C CA . ILE A 1 89 ? -5.038 -16.969 -9.284 1.00 76.19 89 ILE A CA 1
ATOM 682 C C . ILE A 1 89 ? -5.484 -18.205 -8.503 1.00 76.19 89 ILE A C 1
ATOM 684 O O . ILE A 1 89 ? -5.492 -19.325 -9.014 1.00 76.19 89 ILE A O 1
ATOM 688 N N . GLY A 1 90 ? -5.860 -17.999 -7.249 1.00 75.88 90 GLY A N 1
ATOM 689 C CA . GLY A 1 90 ? -6.167 -19.082 -6.327 1.00 75.88 90 GLY A CA 1
ATOM 690 C C . GLY A 1 90 ? -6.738 -18.542 -5.030 1.00 75.88 90 GLY A C 1
ATOM 691 O O . GLY A 1 90 ? -6.840 -17.328 -4.847 1.00 75.88 90 GLY A O 1
ATOM 692 N N . ASN A 1 91 ? -7.181 -19.425 -4.135 1.00 72.94 91 ASN A N 1
ATOM 693 C CA . ASN A 1 91 ? -7.769 -19.023 -2.853 1.00 72.94 91 ASN A CA 1
ATOM 694 C C . ASN A 1 91 ? -6.694 -18.684 -1.808 1.00 72.94 91 ASN A C 1
ATOM 696 O O . ASN A 1 91 ? -6.793 -19.109 -0.657 1.00 72.94 91 ASN A O 1
ATOM 700 N N . ASN A 1 92 ? -5.664 -17.952 -2.231 1.00 84.38 92 ASN A N 1
ATOM 701 C CA . ASN A 1 92 ? -4.528 -17.615 -1.396 1.00 84.38 92 ASN A CA 1
ATOM 702 C C . ASN A 1 92 ? -4.663 -16.188 -0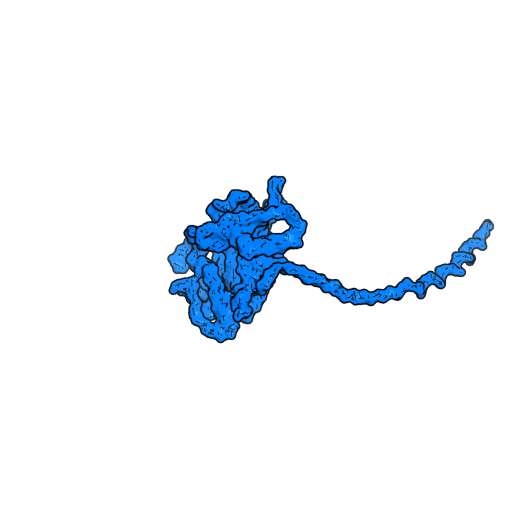.878 1.00 84.38 92 ASN A C 1
ATOM 704 O O . ASN A 1 92 ? -4.832 -15.238 -1.652 1.00 84.38 92 ASN A O 1
ATOM 708 N N . LEU A 1 93 ? -4.584 -16.053 0.442 1.00 88.38 93 LEU A N 1
ATOM 709 C CA . LEU A 1 93 ? -4.657 -14.774 1.132 1.00 88.38 93 LEU A CA 1
ATOM 710 C C . LEU A 1 93 ? -3.361 -14.487 1.878 1.00 88.38 93 LEU A C 1
ATOM 712 O O . LEU A 1 93 ? -2.751 -15.367 2.494 1.00 88.38 93 LEU A O 1
ATOM 716 N N . ILE A 1 94 ? -2.994 -13.212 1.860 1.00 92.00 94 ILE A N 1
ATOM 717 C CA . ILE A 1 94 ? -1.992 -12.647 2.752 1.00 92.00 94 ILE A CA 1
ATOM 718 C C . ILE A 1 94 ? -2.750 -12.001 3.907 1.00 92.00 94 ILE A C 1
ATOM 720 O O . ILE A 1 94 ? -3.564 -11.097 3.703 1.00 92.00 94 ILE A O 1
ATOM 724 N N . GLU A 1 95 ? -2.471 -12.470 5.116 1.00 92.38 95 GLU A N 1
ATOM 725 C CA . GLU A 1 95 ? -2.945 -11.871 6.356 1.00 92.38 95 GLU A CA 1
ATOM 726 C C . GLU A 1 95 ? -1.824 -11.016 6.950 1.00 92.38 95 GLU A C 1
ATOM 728 O O . GLU A 1 95 ? -0.705 -11.492 7.130 1.00 92.38 95 GLU A O 1
ATOM 733 N N . ILE A 1 96 ? -2.112 -9.758 7.282 1.00 95.81 96 ILE A N 1
ATOM 734 C CA . ILE A 1 96 ? -1.161 -8.879 7.972 1.00 95.81 96 ILE A CA 1
ATOM 735 C C . ILE A 1 96 ? -1.759 -8.457 9.302 1.00 95.81 96 ILE A C 1
ATOM 737 O O . ILE A 1 96 ? -2.696 -7.661 9.352 1.00 95.81 96 ILE A O 1
ATOM 741 N N . GLN A 1 97 ? -1.187 -8.958 10.387 1.00 95.19 97 GLN A N 1
ATOM 742 C CA . GLN A 1 97 ? -1.529 -8.563 11.746 1.00 95.19 97 GLN A CA 1
ATOM 743 C C . GLN A 1 97 ? -0.766 -7.286 12.102 1.00 95.19 97 GLN A C 1
ATOM 745 O O . GLN A 1 97 ? 0.466 -7.278 12.124 1.00 95.19 97 GLN A O 1
ATOM 750 N N . VAL A 1 98 ? -1.491 -6.208 12.389 1.00 96.81 98 VAL A N 1
ATOM 751 C CA . VAL A 1 98 ? -0.914 -4.930 12.817 1.00 96.81 98 VAL A CA 1
ATOM 752 C C . VAL A 1 98 ? -0.766 -4.951 14.335 1.00 96.81 98 VAL A C 1
ATOM 754 O O . VAL A 1 98 ? -1.766 -4.970 15.060 1.00 96.81 98 VAL A O 1
ATOM 757 N N . ILE A 1 99 ? 0.480 -4.985 14.811 1.00 96.38 99 ILE A N 1
ATOM 758 C CA . ILE A 1 99 ? 0.830 -5.215 16.216 1.00 96.38 99 ILE A CA 1
ATOM 759 C C . ILE A 1 99 ? 1.439 -3.957 16.842 1.00 96.38 99 ILE A C 1
ATOM 761 O O . ILE A 1 99 ? 2.392 -3.399 16.315 1.00 96.38 99 ILE A O 1
ATOM 765 N N . ASP A 1 100 ? 0.929 -3.552 17.998 1.00 94.69 100 ASP A N 1
ATOM 766 C CA . ASP A 1 100 ? 1.466 -2.507 18.867 1.00 94.69 100 ASP A CA 1
ATOM 767 C C . ASP A 1 100 ? 1.805 -3.105 20.239 1.00 94.69 100 ASP A C 1
ATOM 769 O O . ASP A 1 100 ? 0.928 -3.408 21.047 1.00 94.69 100 ASP A O 1
ATOM 773 N N . ARG A 1 101 ? 3.096 -3.281 20.516 1.00 92.62 101 ARG A N 1
ATOM 774 C CA . ARG A 1 101 ? 3.589 -3.956 21.724 1.00 92.62 101 ARG A CA 1
ATOM 775 C C . ARG A 1 101 ? 3.449 -3.122 22.997 1.00 92.62 101 ARG A C 1
ATOM 777 O O . ARG A 1 101 ? 3.579 -3.686 24.080 1.00 92.62 101 ARG A O 1
ATOM 784 N N . ASN A 1 102 ? 3.145 -1.826 22.888 1.00 89.38 102 ASN A N 1
ATOM 785 C CA . ASN A 1 102 ? 2.986 -0.931 24.039 1.00 89.38 102 ASN A CA 1
ATOM 786 C C . ASN A 1 102 ? 1.585 -0.995 24.669 1.00 89.38 102 ASN A C 1
ATOM 788 O O . ASN A 1 102 ? 1.293 -0.262 25.612 1.00 89.38 102 ASN A O 1
ATOM 792 N N . GLN A 1 103 ? 0.698 -1.846 24.153 1.00 80.75 103 GLN A N 1
ATOM 793 C CA . GLN A 1 103 ? -0.676 -1.976 24.629 1.00 80.75 103 GLN A CA 1
ATOM 794 C C . GLN A 1 103 ? -0.918 -3.314 25.314 1.00 80.75 103 GLN A C 1
ATOM 796 O O . GLN A 1 103 ? -0.328 -4.333 24.961 1.00 80.75 103 GLN A O 1
ATOM 801 N N . SER A 1 104 ? -1.880 -3.328 26.239 1.00 80.06 104 SER A N 1
ATOM 802 C CA . SER A 1 104 ? -2.389 -4.570 26.836 1.00 80.06 104 SER A CA 1
ATOM 803 C C . SER A 1 104 ? -3.012 -5.499 25.789 1.00 80.06 104 SER A C 1
ATOM 805 O O . SER A 1 104 ? -2.866 -6.714 25.877 1.00 80.06 104 SER A O 1
ATOM 807 N N . HIS A 1 105 ? -3.650 -4.923 24.767 1.00 79.44 105 HIS A N 1
ATOM 808 C CA . HIS A 1 105 ? -4.124 -5.630 23.581 1.00 79.44 105 HIS A CA 1
ATOM 809 C C . HIS A 1 105 ? -3.208 -5.279 22.414 1.00 79.44 105 HIS A C 1
ATOM 811 O O . HIS A 1 105 ? -3.390 -4.258 21.753 1.00 79.44 105 HIS A O 1
ATOM 817 N N . GLN A 1 106 ? -2.200 -6.121 22.188 1.00 87.50 106 GLN A N 1
ATOM 818 C CA . GLN A 1 106 ? -1.155 -5.818 21.213 1.00 87.50 106 GLN A CA 1
ATOM 819 C C . GLN A 1 106 ? -1.647 -5.841 19.762 1.00 87.50 106 GLN A C 1
ATOM 821 O O . GLN A 1 106 ? -1.018 -5.265 18.889 1.00 87.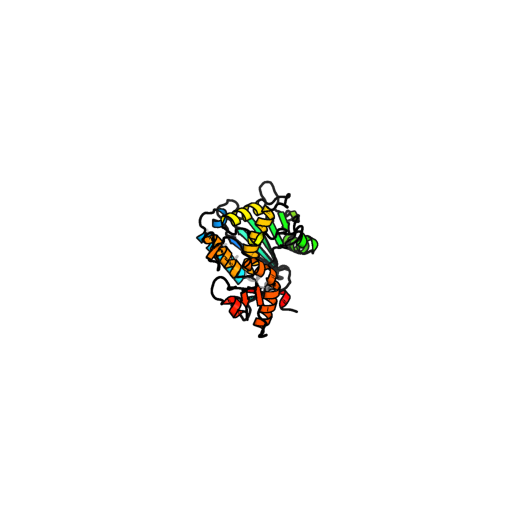50 106 GLN A O 1
ATOM 826 N N . HIS A 1 107 ? -2.766 -6.496 19.466 1.00 90.44 107 HIS A N 1
ATOM 827 C CA . HIS A 1 107 ? -3.303 -6.571 18.112 1.00 90.44 107 HIS A CA 1
ATOM 828 C C . HIS A 1 107 ? -4.272 -5.412 17.855 1.00 90.44 107 HIS A C 1
ATOM 830 O O . HIS A 1 107 ? -5.293 -5.299 18.529 1.00 90.44 107 HIS A O 1
ATOM 836 N N . ARG A 1 108 ? -3.963 -4.554 16.876 1.00 91.06 108 ARG A N 1
ATOM 837 C CA . ARG A 1 108 ? -4.799 -3.400 16.510 1.00 91.06 108 ARG A CA 1
ATOM 838 C C . ARG A 1 108 ? -5.872 -3.781 15.490 1.00 91.06 108 ARG A C 1
ATOM 840 O O . ARG A 1 108 ? -7.063 -3.611 15.731 1.00 91.06 108 ARG A O 1
ATOM 847 N N . LEU A 1 109 ? -5.442 -4.322 14.355 1.00 93.81 109 LEU A N 1
ATOM 848 C CA . LEU A 1 109 ? -6.302 -4.738 13.249 1.00 93.81 109 LEU A CA 1
ATOM 849 C C . LEU A 1 109 ? -5.571 -5.749 12.364 1.00 93.81 109 LEU A C 1
ATOM 851 O O . LEU A 1 109 ? -4.348 -5.868 12.425 1.00 93.81 109 LEU A O 1
ATOM 855 N N . THR A 1 110 ? -6.316 -6.440 11.509 1.00 93.56 110 THR A N 1
ATOM 856 C CA . THR A 1 110 ? -5.759 -7.359 10.511 1.00 93.56 110 THR A CA 1
ATOM 857 C C . THR A 1 110 ? -6.119 -6.899 9.106 1.00 93.56 110 THR A C 1
ATOM 859 O O . THR A 1 110 ? -7.281 -6.588 8.852 1.00 93.56 110 THR A O 1
ATOM 862 N N . LEU A 1 111 ? -5.157 -6.876 8.188 1.00 95.25 111 LEU A N 1
ATOM 863 C CA . LEU A 1 111 ? -5.375 -6.599 6.766 1.00 95.25 111 LEU A CA 1
ATOM 864 C C . LEU A 1 111 ? -5.440 -7.915 5.991 1.00 95.25 111 LEU A C 1
ATOM 866 O O . LEU A 1 111 ? -4.663 -8.825 6.277 1.00 95.25 111 LEU A O 1
ATOM 870 N N . TYR A 1 112 ? -6.314 -7.987 4.988 1.00 93.19 112 TYR A N 1
ATOM 871 C CA . TYR A 1 112 ? -6.408 -9.145 4.098 1.00 93.19 112 TYR A CA 1
ATOM 872 C C . TYR A 1 112 ? -6.219 -8.715 2.658 1.00 93.19 112 TYR A C 1
ATOM 874 O O . TYR A 1 112 ? -6.954 -7.859 2.161 1.00 93.19 112 TYR A O 1
ATOM 882 N N . LEU A 1 113 ? -5.236 -9.314 1.998 1.00 93.81 113 LEU A N 1
ATOM 883 C CA . LEU A 1 113 ? -4.899 -9.031 0.614 1.00 93.81 113 LEU A CA 1
ATOM 884 C C . LEU A 1 113 ? -4.964 -10.316 -0.200 1.00 93.81 113 LEU A C 1
ATOM 886 O O . LEU A 1 113 ? -4.630 -11.394 0.297 1.00 93.81 113 LEU A O 1
ATOM 890 N N . TRP A 1 114 ? -5.342 -10.196 -1.467 1.00 91.75 114 TRP A N 1
ATOM 891 C CA . TRP A 1 114 ? -5.192 -11.308 -2.395 1.00 91.75 114 TRP A CA 1
ATOM 892 C C . TRP A 1 114 ? -3.715 -11.535 -2.717 1.00 91.75 114 TRP A C 1
ATOM 894 O O . TRP A 1 114 ? -2.993 -10.590 -3.035 1.00 91.75 114 TRP A O 1
ATOM 904 N N . ALA A 1 115 ? -3.254 -12.784 -2.672 1.00 91.56 115 ALA A N 1
ATOM 905 C CA . ALA A 1 115 ? -1.862 -13.100 -2.991 1.00 91.56 115 ALA A CA 1
ATOM 906 C C . ALA A 1 115 ? -1.543 -13.002 -4.497 1.00 91.56 115 ALA A C 1
ATOM 908 O O . ALA A 1 115 ? -0.371 -12.909 -4.869 1.00 91.56 115 ALA A O 1
ATOM 909 N N . ASP A 1 116 ? -2.569 -13.006 -5.357 1.00 89.56 116 ASP A N 1
ATOM 910 C CA . ASP A 1 116 ? -2.435 -13.003 -6.818 1.00 89.56 116 ASP A CA 1
ATOM 911 C C . ASP A 1 116 ? -2.256 -11.604 -7.418 1.00 89.56 116 ASP A C 1
ATOM 913 O O . ASP A 1 116 ? -1.646 -11.450 -8.473 1.00 89.56 116 ASP A O 1
ATOM 917 N N . ASN A 1 117 ? -2.749 -10.567 -6.746 1.00 91.06 117 ASN A N 1
ATOM 918 C CA . ASN A 1 117 ? -2.686 -9.195 -7.240 1.00 91.06 117 ASN A CA 1
ATOM 919 C C . ASN A 1 117 ? -2.330 -8.162 -6.158 1.00 91.06 117 ASN A C 1
ATOM 921 O O . ASN A 1 117 ? -2.182 -6.975 -6.459 1.00 91.06 117 ASN A O 1
ATOM 925 N N . LEU A 1 118 ? -2.166 -8.599 -4.907 1.00 94.69 118 LEU A N 1
ATOM 926 C CA . LEU A 1 118 ? -1.804 -7.774 -3.753 1.00 94.69 118 LEU A CA 1
ATOM 927 C C . LEU A 1 118 ? -2.801 -6.647 -3.460 1.00 94.69 118 LEU A C 1
ATOM 929 O O . LEU A 1 118 ? -2.459 -5.708 -2.746 1.00 94.69 118 LEU A O 1
ATOM 933 N N . TYR A 1 119 ? -4.028 -6.692 -3.987 1.00 93.56 119 TYR A N 1
ATOM 934 C CA . TYR A 1 119 ? -5.058 -5.725 -3.616 1.00 93.56 119 TYR A CA 1
ATOM 935 C C . TYR A 1 119 ? -5.600 -6.025 -2.222 1.00 93.56 119 TYR A C 1
ATOM 937 O O . TYR A 1 119 ? -5.893 -7.172 -1.878 1.00 93.56 119 TYR A O 1
ATOM 945 N N . LEU A 1 120 ? -5.767 -4.962 -1.434 1.00 94.75 120 LEU A N 1
ATOM 946 C CA . LEU A 1 120 ? -6.455 -5.018 -0.154 1.00 94.75 120 LEU A CA 1
ATOM 947 C C . LEU A 1 120 ? -7.942 -5.315 -0.370 1.00 94.75 120 LEU A C 1
ATOM 949 O O . LEU A 1 120 ? -8.641 -4.593 -1.077 1.00 94.75 120 LEU A O 1
ATOM 953 N N . ILE A 1 121 ? -8.422 -6.366 0.282 1.00 92.19 121 ILE A N 1
ATOM 954 C CA . ILE A 1 121 ? -9.822 -6.803 0.261 1.00 92.19 121 ILE A CA 1
ATOM 955 C C . ILE A 1 121 ? -10.621 -6.038 1.315 1.00 92.19 121 ILE A C 1
ATOM 957 O O . ILE A 1 121 ? -11.762 -5.624 1.094 1.00 92.19 121 ILE A O 1
ATOM 961 N N . GLY A 1 122 ? -10.014 -5.889 2.489 1.00 92.44 122 GLY A N 1
ATOM 962 C CA . GLY A 1 122 ? -10.661 -5.358 3.670 1.00 92.44 122 GLY A CA 1
ATOM 963 C C . GLY A 1 122 ? -9.808 -5.518 4.918 1.00 92.44 122 GLY A C 1
ATOM 964 O O . GLY A 1 122 ? -8.666 -5.987 4.866 1.00 92.44 122 GLY A O 1
ATOM 965 N N . ILE A 1 123 ? -10.389 -5.134 6.050 1.00 93.69 123 ILE A N 1
ATOM 966 C CA . ILE A 1 123 ? -9.751 -5.213 7.363 1.00 93.69 123 ILE A CA 1
ATOM 967 C C . ILE A 1 123 ? -10.649 -5.924 8.363 1.00 93.69 123 ILE A C 1
ATOM 969 O O . ILE A 1 123 ? -11.870 -5.801 8.315 1.00 93.69 123 ILE A O 1
ATOM 973 N N . ARG A 1 124 ? -10.041 -6.625 9.315 1.00 90.25 124 ARG A N 1
ATOM 974 C CA . ARG A 1 124 ? -10.715 -7.102 10.520 1.00 90.25 124 ARG A CA 1
ATOM 975 C C . ARG A 1 124 ? -10.324 -6.205 11.685 1.00 90.25 124 ARG A C 1
ATOM 977 O O . ARG A 1 124 ? -9.160 -6.192 12.087 1.00 90.25 124 ARG A O 1
ATOM 984 N N . ALA A 1 125 ? -11.296 -5.479 12.227 1.00 86.25 125 ALA A N 1
ATOM 985 C CA . ALA A 1 125 ? -11.122 -4.778 13.490 1.00 86.25 125 ALA A CA 1
ATOM 986 C C . ALA A 1 125 ? -11.223 -5.788 14.642 1.00 86.25 125 ALA A C 1
ATOM 988 O O . ALA A 1 125 ? -12.072 -6.695 14.627 1.00 86.25 125 ALA A O 1
ATOM 989 N N . GLN A 1 126 ? -10.327 -5.658 15.621 1.00 79.19 126 GLN A N 1
ATOM 990 C CA . GLN A 1 126 ? -10.376 -6.494 16.814 1.00 79.19 126 GLN A CA 1
ATOM 991 C C . GLN A 1 126 ? -11.625 -6.176 17.643 1.00 79.19 126 GLN A C 1
ATOM 993 O O . GLN A 1 126 ? -12.089 -5.033 17.628 1.00 79.19 126 GLN A O 1
ATOM 998 N N . PRO A 1 127 ? -12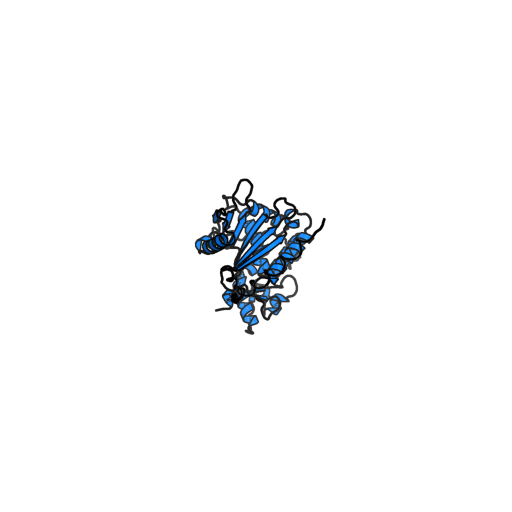.195 -7.179 18.334 1.00 75.56 127 PRO A N 1
ATOM 999 C CA . PRO A 1 127 ? -13.291 -6.924 19.251 1.00 75.56 127 PRO A CA 1
ATOM 1000 C C . PRO A 1 127 ? -12.820 -5.981 20.363 1.00 75.56 127 PRO A C 1
ATOM 1002 O O . PRO A 1 127 ? -11.703 -6.108 20.871 1.00 75.56 127 PRO A O 1
ATOM 1005 N N . ASP A 1 128 ? -13.685 -5.052 20.757 1.00 74.38 128 ASP A N 1
ATOM 1006 C CA . ASP A 1 128 ? -13.538 -4.311 22.010 1.00 74.38 128 ASP A CA 1
ATOM 1007 C C . ASP A 1 128 ? -14.565 -4.834 23.028 1.00 74.38 128 ASP A C 1
ATOM 1009 O O . ASP A 1 128 ? -15.411 -5.666 22.697 1.00 74.38 128 ASP A O 1
ATOM 1013 N N . ARG A 1 129 ? -14.506 -4.373 24.287 1.00 73.50 129 ARG A N 1
ATOM 1014 C CA . ARG A 1 129 ? -15.402 -4.858 25.360 1.00 73.50 129 ARG A CA 1
ATOM 1015 C C . ARG A 1 129 ? -16.897 -4.789 25.012 1.00 73.50 129 ARG A C 1
ATOM 1017 O O . ARG A 1 129 ? -17.672 -5.513 25.624 1.00 73.50 129 ARG A O 1
ATOM 1024 N N . ASN A 1 130 ? -17.291 -3.938 24.067 1.00 76.56 130 ASN A N 1
ATOM 1025 C CA . ASN A 1 130 ? -18.680 -3.667 23.715 1.00 76.56 130 ASN A CA 1
ATOM 1026 C C . ASN A 1 130 ? -19.011 -4.007 22.253 1.00 76.56 130 ASN A C 1
ATOM 1028 O O . ASN A 1 130 ? -20.135 -3.744 21.818 1.00 76.56 130 ASN A O 1
ATOM 1032 N N . ARG A 1 131 ? -18.060 -4.530 21.466 1.00 74.81 131 ARG A N 1
ATOM 1033 C CA . ARG A 1 131 ? -18.237 -4.740 20.024 1.00 74.81 131 ARG A CA 1
ATOM 1034 C C . ARG A 1 131 ? -17.651 -6.079 19.577 1.00 74.81 131 ARG A C 1
ATOM 1036 O O . ARG A 1 131 ? -16.474 -6.335 19.836 1.00 74.81 131 ARG A O 1
ATOM 1043 N N . PRO A 1 132 ? -18.432 -6.914 18.863 1.00 80.62 132 PRO A N 1
ATOM 1044 C CA . PRO A 1 132 ? -17.897 -8.125 18.257 1.00 80.62 132 PRO A CA 1
ATOM 1045 C C . PRO A 1 132 ? -16.850 -7.770 17.198 1.00 80.62 132 PRO A C 1
ATOM 1047 O O . PRO A 1 132 ? -16.779 -6.640 16.707 1.00 80.62 132 PRO A O 1
ATOM 1050 N N . SER A 1 133 ? -16.035 -8.754 16.824 1.00 82.12 133 SER A N 1
ATOM 1051 C CA . SER A 1 133 ? -15.084 -8.568 15.734 1.00 82.12 133 SER A CA 1
ATOM 1052 C C . SER A 1 133 ? -15.835 -8.339 14.422 1.00 82.12 133 SER A C 1
ATOM 1054 O O . SER A 1 133 ? -16.807 -9.034 14.124 1.00 82.12 133 SER A O 1
ATOM 1056 N N . ARG A 1 134 ? -15.378 -7.371 13.625 1.00 86.88 134 ARG A N 1
ATOM 1057 C CA . ARG A 1 134 ? -15.999 -7.031 12.340 1.00 86.88 134 ARG A CA 1
ATOM 1058 C C . ARG A 1 134 ? -14.993 -7.095 11.213 1.00 86.88 134 ARG A C 1
ATOM 1060 O O . ARG A 1 134 ? -13.888 -6.568 11.343 1.00 86.88 134 ARG A O 1
ATOM 1067 N N . PHE A 1 135 ? -15.401 -7.693 10.101 1.00 88.69 135 PHE A N 1
ATOM 1068 C CA . PHE A 1 135 ? -14.675 -7.637 8.841 1.00 88.69 135 PHE A CA 1
ATOM 1069 C C . PHE A 1 135 ? -15.317 -6.600 7.916 1.00 88.69 135 PHE A C 1
ATOM 1071 O O . PHE A 1 135 ? -16.457 -6.763 7.480 1.00 88.69 135 PHE A O 1
ATOM 1078 N N . TYR A 1 136 ? -14.568 -5.539 7.627 1.00 91.06 136 TYR A N 1
ATOM 1079 C CA . TYR A 1 136 ? -14.954 -4.454 6.736 1.00 91.06 136 TYR A CA 1
ATOM 1080 C C . TYR A 1 136 ? -14.335 -4.674 5.357 1.00 91.06 136 TYR A C 1
ATOM 1082 O O . TYR A 1 136 ? -13.115 -4.601 5.220 1.00 91.06 136 TYR A O 1
ATOM 1090 N N . ALA A 1 137 ? -15.162 -4.918 4.342 1.00 91.44 137 ALA A N 1
ATOM 1091 C CA . ALA A 1 137 ? -14.721 -5.139 2.962 1.00 91.44 137 ALA A CA 1
ATOM 1092 C C . ALA A 1 137 ? -15.116 -3.976 2.048 1.00 91.44 137 ALA A C 1
ATOM 1094 O O . ALA A 1 137 ? -16.171 -3.368 2.240 1.00 91.44 137 ALA A O 1
ATOM 1095 N N . PHE A 1 138 ? -14.313 -3.688 1.021 1.00 92.38 138 PHE A N 1
ATOM 1096 C CA . PHE A 1 138 ? -14.687 -2.691 0.013 1.00 92.38 138 PHE A CA 1
ATOM 1097 C C . PHE A 1 138 ? -15.962 -3.087 -0.741 1.00 92.38 138 PHE A C 1
ATOM 1099 O O . PHE A 1 138 ? -16.211 -4.264 -1.008 1.00 92.38 138 PHE A O 1
ATOM 1106 N N . ARG A 1 139 ? -16.772 -2.090 -1.108 1.00 91.50 139 ARG A N 1
ATOM 1107 C CA . ARG A 1 139 ? -18.096 -2.294 -1.717 1.00 91.50 139 ARG A CA 1
ATOM 1108 C C . ARG A 1 139 ? -18.051 -3.097 -3.016 1.00 91.50 139 ARG A C 1
ATOM 1110 O O . ARG A 1 139 ? -18.893 -3.960 -3.246 1.00 91.50 139 ARG A O 1
ATOM 1117 N N . ASP A 1 140 ? -17.088 -2.794 -3.875 1.00 88.19 140 ASP A N 1
ATOM 1118 C CA . ASP A 1 140 ? -16.881 -3.467 -5.157 1.00 88.19 140 ASP A CA 1
ATOM 1119 C C . ASP A 1 140 ? -16.405 -4.910 -4.985 1.00 88.19 140 ASP A C 1
ATOM 1121 O O . ASP A 1 140 ? -16.864 -5.782 -5.721 1.00 88.19 140 ASP A O 1
ATOM 1125 N N . MET A 1 141 ? -15.608 -5.198 -3.953 1.00 85.25 141 MET A N 1
ATOM 1126 C CA . MET A 1 141 ? -15.285 -6.580 -3.586 1.00 85.25 141 MET A CA 1
ATOM 1127 C C . MET A 1 141 ? -16.564 -7.359 -3.248 1.00 85.25 141 MET A C 1
ATOM 1129 O O . MET A 1 141 ? -16.727 -8.503 -3.667 1.00 85.25 141 MET A O 1
ATOM 1133 N N . VAL A 1 142 ? -17.520 -6.750 -2.533 1.00 80.12 142 VAL A N 1
ATOM 1134 C CA . VAL A 1 142 ? -18.813 -7.397 -2.233 1.00 80.12 142 VAL A CA 1
ATOM 1135 C C . VAL A 1 142 ? -19.637 -7.631 -3.494 1.00 80.12 142 VAL A C 1
ATOM 1137 O O . VAL A 1 142 ? -20.156 -8.733 -3.689 1.00 80.12 142 VAL A O 1
ATOM 1140 N N . ALA A 1 143 ? -19.729 -6.619 -4.357 1.00 82.12 143 ALA A N 1
ATOM 1141 C CA . ALA A 1 143 ? -20.506 -6.680 -5.590 1.00 82.12 143 ALA A CA 1
ATOM 1142 C C . ALA A 1 143 ? -19.987 -7.759 -6.557 1.00 82.12 143 ALA A C 1
ATOM 1144 O O . ALA A 1 143 ? -20.781 -8.534 -7.089 1.00 82.12 143 ALA A O 1
ATOM 1145 N N . ASN A 1 144 ? -18.665 -7.871 -6.712 1.00 79.75 144 ASN A N 1
ATOM 1146 C CA . ASN A 1 144 ? -18.028 -8.818 -7.633 1.00 79.75 144 ASN A CA 1
ATOM 1147 C C . ASN A 1 144 ? -17.995 -10.262 -7.103 1.00 79.75 144 ASN A C 1
ATOM 1149 O O . ASN A 1 144 ? -17.555 -11.173 -7.794 1.00 79.75 144 ASN A O 1
ATOM 1153 N N . GLY A 1 145 ? -18.463 -10.501 -5.873 1.00 71.25 145 GLY A N 1
ATOM 1154 C CA . GLY A 1 145 ? -18.395 -11.814 -5.232 1.00 71.25 145 GLY A CA 1
ATOM 1155 C C . GLY A 1 145 ? -17.037 -12.138 -4.605 1.00 71.25 145 GLY A C 1
ATOM 1156 O O . GLY A 1 145 ? -16.954 -13.116 -3.863 1.00 71.25 145 GLY A O 1
ATOM 1157 N N . ASP A 1 146 ? -16.024 -11.290 -4.781 1.00 71.88 146 ASP A N 1
ATOM 1158 C CA . ASP A 1 146 ? -14.710 -11.431 -4.148 1.00 71.88 146 ASP A CA 1
ATOM 1159 C C . ASP A 1 146 ? -14.798 -11.355 -2.625 1.00 71.88 146 ASP A C 1
ATOM 1161 O O . ASP A 1 146 ? -14.146 -12.125 -1.931 1.00 71.88 146 ASP A O 1
ATOM 1165 N N . ALA A 1 147 ? -15.663 -10.504 -2.070 1.00 64.19 147 ALA A N 1
ATOM 1166 C CA . ALA A 1 147 ? -15.862 -10.454 -0.628 1.00 64.19 147 ALA A CA 1
ATOM 1167 C C . ALA A 1 147 ? -16.709 -11.621 -0.118 1.00 64.19 147 ALA A C 1
ATOM 1169 O O . ALA A 1 147 ? -16.568 -11.977 1.045 1.00 64.19 147 ALA A O 1
ATOM 1170 N N . ARG A 1 148 ? -17.559 -12.246 -0.953 1.00 64.69 148 ARG A N 1
ATOM 1171 C CA . ARG A 1 148 ? -18.195 -13.525 -0.587 1.00 64.69 148 ARG A CA 1
ATOM 1172 C C . ARG A 1 148 ? -17.135 -14.613 -0.514 1.00 64.69 148 ARG A C 1
ATOM 1174 O O . ARG A 1 148 ? -17.040 -15.265 0.513 1.00 64.69 148 ARG A O 1
ATOM 1181 N N . ARG A 1 149 ? -16.280 -14.717 -1.533 1.00 73.06 149 ARG A N 1
ATOM 1182 C CA . ARG A 1 149 ? -15.133 -15.628 -1.558 1.00 73.06 149 ARG A CA 1
ATOM 1183 C C . ARG A 1 149 ? -14.210 -15.404 -0.361 1.00 73.06 149 ARG A C 1
ATOM 1185 O O . ARG A 1 149 ? -13.921 -16.351 0.357 1.00 73.06 149 ARG A O 1
ATOM 1192 N N . ALA A 1 150 ? -13.809 -14.162 -0.099 1.00 65.25 150 ALA A N 1
ATOM 1193 C CA . ALA A 1 150 ? -12.997 -13.807 1.057 1.00 65.25 150 ALA A CA 1
ATOM 1194 C C . ALA A 1 150 ? -13.730 -14.125 2.361 1.00 65.25 150 ALA A C 1
ATOM 1196 O O . ALA A 1 150 ? -13.160 -14.767 3.222 1.00 65.25 150 ALA A O 1
ATOM 1197 N N . ARG A 1 151 ? -15.008 -13.772 2.514 1.00 66.25 151 ARG A N 1
ATOM 1198 C CA . ARG A 1 151 ? -15.792 -14.116 3.709 1.00 66.25 151 ARG A CA 1
ATOM 1199 C C . ARG A 1 151 ? -15.890 -15.622 3.916 1.00 66.25 151 ARG A C 1
ATOM 1201 O O . ARG A 1 151 ? -15.798 -16.061 5.051 1.00 66.25 151 ARG A O 1
ATOM 1208 N N . ASP A 1 152 ? -16.099 -16.405 2.868 1.00 69.12 152 ASP A N 1
ATOM 1209 C CA . ASP A 1 152 ? -16.225 -17.857 2.975 1.00 69.12 152 ASP A CA 1
ATOM 1210 C C . ASP A 1 152 ? -14.871 -18.474 3.354 1.00 69.12 152 ASP A C 1
ATOM 1212 O O . ASP A 1 152 ? -14.808 -19.304 4.258 1.00 69.12 152 ASP A O 1
ATOM 1216 N N . ILE A 1 153 ? -13.784 -17.958 2.773 1.00 68.19 153 ILE A N 1
ATOM 1217 C CA . ILE A 1 153 ? -12.412 -18.232 3.197 1.00 68.19 153 ILE A CA 1
ATOM 1218 C C . ILE A 1 153 ? -12.220 -17.879 4.689 1.00 68.19 153 ILE A C 1
ATOM 1220 O O . ILE A 1 153 ? -11.791 -18.721 5.468 1.00 68.19 153 ILE A O 1
ATOM 1224 N N . LEU A 1 154 ? -12.587 -16.671 5.125 1.00 65.75 154 LEU A N 1
ATOM 1225 C CA . LEU A 1 154 ? -12.415 -16.198 6.505 1.00 65.75 154 LEU A CA 1
ATOM 1226 C C . LEU A 1 154 ? -13.283 -16.984 7.497 1.00 65.75 154 LEU A C 1
ATOM 1228 O O . LEU A 1 154 ? -12.818 -17.317 8.581 1.00 65.75 154 LEU A O 1
ATOM 1232 N N . ARG A 1 155 ? -14.524 -17.325 7.139 1.00 67.56 155 ARG A N 1
ATOM 1233 C CA . ARG A 1 155 ? -15.406 -18.185 7.946 1.00 67.56 155 ARG A CA 1
ATOM 1234 C C . ARG A 1 155 ? -14.803 -19.569 8.116 1.00 67.56 155 ARG A C 1
ATOM 1236 O O . ARG A 1 155 ? -14.828 -20.107 9.217 1.00 67.56 155 ARG A O 1
ATOM 1243 N N . HIS A 1 156 ? -14.250 -20.119 7.038 1.00 62.56 156 HIS A N 1
ATOM 1244 C CA . HIS A 1 156 ? -13.598 -21.418 7.067 1.00 62.56 156 HIS A CA 1
ATOM 1245 C C . HIS A 1 156 ? -12.296 -21.393 7.880 1.00 62.56 156 HIS A C 1
ATOM 1247 O O . HIS A 1 156 ? -12.016 -22.333 8.613 1.00 62.56 156 HIS A O 1
ATOM 1253 N N . VAL A 1 157 ? -11.520 -20.311 7.789 1.00 57.50 157 VAL A N 1
ATOM 1254 C CA . VAL A 1 157 ? -10.194 -20.204 8.419 1.00 57.50 157 VAL A CA 1
ATOM 1255 C C . VAL A 1 157 ? -10.260 -19.804 9.880 1.00 57.50 157 VAL A C 1
ATOM 1257 O O . VAL A 1 157 ? -9.508 -20.338 10.688 1.00 57.50 157 VAL A O 1
ATOM 1260 N N . PHE A 1 158 ? -11.168 -18.904 10.247 1.00 60.75 158 PHE A N 1
ATOM 1261 C CA . PHE A 1 158 ? -11.285 -18.466 11.633 1.00 60.75 158 PHE A CA 1
ATOM 1262 C C . PHE A 1 158 ? -12.236 -19.317 12.461 1.00 60.75 158 PHE A C 1
ATOM 1264 O O . PHE A 1 158 ? -12.186 -19.212 13.683 1.00 60.75 158 PHE A O 1
ATOM 1271 N N . ASN A 1 159 ? -13.090 -20.134 11.826 1.00 62.09 159 ASN A N 1
ATOM 1272 C CA . ASN A 1 159 ? -14.161 -20.879 12.495 1.00 62.09 159 ASN A CA 1
ATOM 1273 C C . ASN A 1 159 ? -14.916 -20.009 13.524 1.00 62.09 159 ASN A C 1
ATOM 1275 O O . ASN A 1 159 ? -15.332 -20.482 14.580 1.00 62.09 159 ASN A O 1
ATOM 1279 N N . ASP A 1 160 ? -15.009 -18.705 13.245 1.00 66.19 160 ASP A N 1
ATOM 1280 C CA . ASP A 1 160 ? -15.471 -17.694 14.186 1.00 66.19 160 ASP A CA 1
ATOM 1281 C C . ASP A 1 160 ? -16.867 -17.257 13.737 1.00 66.19 160 ASP A C 1
ATOM 1283 O O . ASP A 1 160 ? -16.996 -16.411 12.841 1.00 66.19 160 ASP A O 1
ATOM 1287 N N . PRO A 1 161 ? -17.932 -17.856 14.305 1.00 66.00 161 PRO A N 1
ATOM 1288 C CA . PRO A 1 161 ? -19.302 -17.507 13.951 1.00 66.00 161 PRO A CA 1
ATOM 1289 C C . PRO A 1 161 ? -19.654 -16.064 14.337 1.00 66.00 161 PRO A C 1
ATOM 1291 O O . PRO A 1 161 ? -20.692 -15.566 13.908 1.00 66.00 161 PRO A O 1
ATOM 1294 N N . ASN A 1 162 ? -18.799 -15.386 15.113 1.00 68.94 162 ASN A N 1
ATOM 1295 C CA . ASN A 1 162 ? -19.053 -14.057 15.653 1.00 68.94 162 ASN A CA 1
ATOM 1296 C C . ASN A 1 162 ? -18.418 -12.932 14.825 1.00 68.94 162 ASN A C 1
ATOM 1298 O O . ASN A 1 162 ? -18.529 -11.769 15.215 1.00 68.94 162 ASN A O 1
ATOM 1302 N N . VAL A 1 163 ? -17.750 -13.233 13.700 1.00 75.62 163 VAL A N 1
ATOM 1303 C CA . VAL A 1 163 ? -17.258 -12.177 12.802 1.00 75.62 163 VAL A CA 1
ATOM 1304 C C . VAL A 1 163 ? -18.423 -11.613 11.998 1.00 75.62 163 VAL A C 1
ATOM 1306 O O . VAL A 1 163 ? -18.902 -12.228 11.039 1.00 75.62 163 VAL A O 1
ATOM 1309 N N . GLU A 1 164 ? -18.855 -10.407 12.358 1.00 82.94 164 GLU A N 1
ATOM 1310 C CA . GLU A 1 164 ? -19.841 -9.676 11.569 1.00 82.94 164 GLU A CA 1
ATOM 1311 C C . GLU A 1 164 ? -19.191 -9.164 10.280 1.00 82.94 164 GLU A C 1
ATOM 1313 O O . GLU A 1 164 ? -18.092 -8.603 10.279 1.00 82.94 164 GLU A O 1
ATOM 1318 N N . PHE A 1 165 ? -19.884 -9.348 9.161 1.00 83.81 165 PHE A N 1
ATOM 1319 C CA . PHE A 1 165 ? -19.448 -8.839 7.868 1.00 83.81 165 PHE A CA 1
ATOM 1320 C C . PHE A 1 165 ? -20.108 -7.490 7.592 1.00 83.81 165 PHE A C 1
ATOM 1322 O O . PHE A 1 165 ? -21.333 -7.385 7.635 1.00 83.81 165 PHE A O 1
ATOM 1329 N N . GLN A 1 166 ? -19.310 -6.491 7.227 1.00 87.06 166 GLN A N 1
ATOM 1330 C CA . GLN A 1 166 ? -19.788 -5.158 6.884 1.00 87.06 166 GLN A CA 1
ATOM 1331 C C . GLN A 1 166 ? -19.172 -4.697 5.559 1.00 87.06 166 GLN A C 1
ATOM 1333 O O . GLN A 1 166 ? -17.955 -4.657 5.397 1.00 87.06 166 GLN A O 1
ATOM 1338 N N . SER A 1 167 ? -20.015 -4.284 4.613 1.00 88.38 167 SER A N 1
ATOM 1339 C CA . SER A 1 167 ? -19.533 -3.560 3.433 1.00 88.38 167 SER A CA 1
ATOM 1340 C C . SER A 1 167 ? -19.202 -2.121 3.816 1.00 88.38 167 SER A C 1
ATOM 1342 O O . SER A 1 167 ? -20.000 -1.447 4.478 1.00 88.38 167 SER A O 1
ATOM 1344 N N . LEU A 1 168 ? -18.060 -1.631 3.344 1.00 91.69 168 LEU A N 1
ATOM 1345 C CA . LEU A 1 168 ? -17.758 -0.207 3.281 1.00 91.69 168 LEU A CA 1
ATOM 1346 C C . LEU A 1 168 ? -18.713 0.474 2.294 1.00 91.69 168 LEU A C 1
ATOM 1348 O O . LEU A 1 168 ? -19.259 -0.159 1.385 1.00 91.69 168 LEU A O 1
ATOM 1352 N N . ALA A 1 169 ? -18.908 1.778 2.472 1.00 92.69 169 ALA A N 1
ATOM 1353 C CA . ALA A 1 169 ? -19.765 2.579 1.600 1.00 92.69 169 ALA A CA 1
ATOM 1354 C C . ALA A 1 169 ? -19.110 2.916 0.248 1.00 92.69 169 ALA A C 1
ATOM 1356 O O . ALA A 1 169 ? -19.803 3.327 -0.684 1.00 92.69 169 ALA A O 1
ATOM 1357 N N . PHE A 1 170 ? -17.796 2.714 0.127 1.00 93.88 170 PHE A N 1
ATOM 1358 C CA . PHE A 1 170 ? -16.987 3.015 -1.053 1.00 93.88 170 PHE A CA 1
ATOM 1359 C C . PHE A 1 170 ? -16.254 1.771 -1.581 1.00 93.88 170 PHE A C 1
ATOM 1361 O O . PHE A 1 170 ? -16.071 0.782 -0.865 1.00 93.88 170 PHE A O 1
ATOM 1368 N N . GLY A 1 171 ? -15.888 1.808 -2.864 1.00 93.38 171 GLY A N 1
ATOM 1369 C CA . GLY A 1 171 ? -15.087 0.766 -3.521 1.00 93.38 171 GLY A CA 1
ATOM 1370 C C . GLY A 1 171 ? -13.581 0.915 -3.282 1.00 93.38 171 GLY A C 1
ATOM 1371 O O . GLY A 1 171 ? -13.132 1.931 -2.754 1.00 93.38 171 GLY A O 1
ATOM 1372 N N . SER A 1 172 ? -12.803 -0.097 -3.669 1.00 92.44 172 SER A N 1
ATOM 1373 C CA . SER A 1 172 ? -11.345 -0.130 -3.489 1.00 92.44 172 SER A CA 1
ATOM 1374 C C . SER A 1 172 ? -10.579 0.643 -4.562 1.00 92.44 172 SER A C 1
ATOM 1376 O O . SER A 1 172 ? -9.385 0.895 -4.404 1.00 92.44 172 SER A O 1
ATOM 1378 N N . ARG A 1 173 ? -11.226 0.996 -5.678 1.00 92.31 173 ARG A N 1
ATOM 1379 C CA . ARG A 1 173 ? -10.609 1.809 -6.737 1.00 92.31 173 ARG A CA 1
ATOM 1380 C C . ARG A 1 173 ? -10.338 3.213 -6.216 1.00 92.31 173 ARG A C 1
ATOM 1382 O O . ARG A 1 173 ? -11.064 3.698 -5.356 1.00 92.31 173 ARG A O 1
ATOM 1389 N N . TYR A 1 174 ? -9.330 3.889 -6.757 1.00 92.25 174 TYR A N 1
ATOM 1390 C CA . TYR A 1 174 ? -9.036 5.255 -6.336 1.00 92.25 174 TYR A CA 1
ATOM 1391 C C . TYR A 1 174 ? -10.015 6.275 -6.930 1.00 92.25 174 TYR A C 1
ATOM 1393 O O . TYR A 1 174 ? -10.727 6.924 -6.178 1.00 92.25 174 TYR A O 1
ATOM 1401 N N . SER A 1 175 ? -10.107 6.409 -8.252 1.00 90.12 175 SER A N 1
ATOM 1402 C CA . SER A 1 175 ? -10.908 7.467 -8.884 1.00 90.12 175 SER A CA 1
ATOM 1403 C C . SER A 1 175 ? -12.356 7.053 -9.162 1.00 90.12 175 SER A C 1
ATOM 1405 O O . SER A 1 175 ? -12.649 5.882 -9.404 1.00 90.12 175 SER A O 1
ATOM 1407 N N . GLY A 1 176 ? -13.261 8.039 -9.168 1.00 88.88 176 GLY A N 1
ATOM 1408 C CA . GLY A 1 176 ? -14.680 7.884 -9.506 1.00 88.88 176 GLY A CA 1
ATOM 1409 C C . GLY A 1 176 ? -15.640 8.104 -8.331 1.00 88.88 176 GLY A C 1
ATOM 1410 O O . GLY A 1 176 ? -15.260 8.076 -7.161 1.00 88.88 176 GLY A O 1
ATOM 1411 N N . SER A 1 177 ? -16.923 8.319 -8.636 1.00 88.62 177 SER A N 1
ATOM 1412 C CA . SER A 1 177 ? -17.944 8.535 -7.602 1.00 88.62 177 SER A CA 1
ATOM 1413 C C . SER A 1 177 ? -18.125 7.296 -6.715 1.00 88.62 177 SER A C 1
ATOM 1415 O O . SER A 1 177 ? -18.249 6.166 -7.196 1.00 88.62 177 SER A O 1
ATOM 1417 N N . GLY A 1 178 ? -18.123 7.509 -5.397 1.00 89.38 178 GLY A N 1
ATOM 1418 C CA . GLY A 1 178 ? -18.215 6.438 -4.401 1.00 89.38 178 GLY A CA 1
ATOM 1419 C C . GLY A 1 178 ? -17.005 5.497 -4.372 1.00 89.38 178 GLY A C 1
ATOM 1420 O O . GLY A 1 178 ? -17.149 4.345 -3.967 1.00 89.38 178 GLY A O 1
ATOM 1421 N N . GLN A 1 179 ? -15.844 5.954 -4.837 1.00 94.38 179 GLN A N 1
ATOM 1422 C CA . GLN A 1 179 ? -14.579 5.223 -4.774 1.00 94.38 179 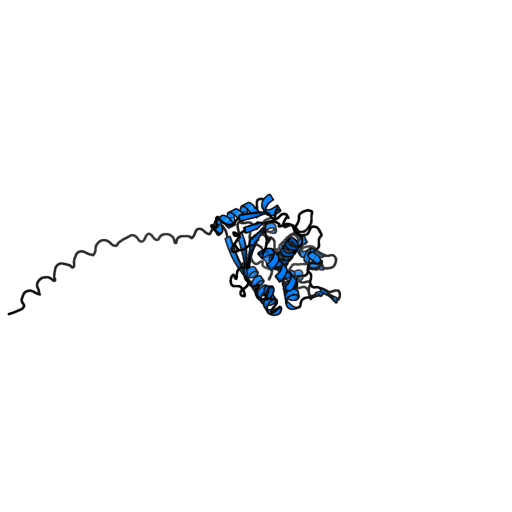GLN A CA 1
ATOM 1423 C C . GLN A 1 179 ? -13.710 5.744 -3.621 1.00 94.38 179 GLN A C 1
ATOM 1425 O O . GLN A 1 179 ? -14.127 6.633 -2.870 1.00 94.38 179 GLN A O 1
ATOM 1430 N N . LEU A 1 180 ? -12.534 5.153 -3.437 1.00 94.38 180 LEU A N 1
ATOM 1431 C CA . LEU A 1 180 ? -11.650 5.429 -2.312 1.00 94.38 180 LEU A CA 1
ATOM 1432 C C . LEU A 1 180 ? -11.118 6.872 -2.316 1.00 94.38 180 LEU A C 1
ATOM 1434 O O . LEU A 1 180 ? -11.019 7.490 -1.264 1.00 94.38 180 LEU A O 1
ATOM 1438 N N . ASP A 1 181 ? -10.821 7.439 -3.480 1.00 94.69 181 ASP A N 1
ATOM 1439 C CA . ASP A 1 181 ? -10.233 8.771 -3.645 1.00 94.69 181 ASP A CA 1
ATOM 1440 C C . ASP A 1 181 ? -10.926 9.568 -4.770 1.00 94.69 181 ASP A C 1
ATOM 1442 O O . ASP A 1 181 ? -10.321 9.882 -5.797 1.00 94.69 181 ASP A O 1
ATOM 1446 N N . PRO A 1 182 ? -12.218 9.915 -4.615 1.00 90.56 182 PRO A N 1
ATOM 1447 C CA . PRO A 1 182 ? -12.994 10.545 -5.686 1.00 90.56 182 PRO A CA 1
ATOM 1448 C C . PRO A 1 182 ? -12.496 11.946 -6.064 1.00 90.56 182 PRO A C 1
ATOM 1450 O O . PRO A 1 182 ? -12.867 12.447 -7.117 1.00 90.56 182 PRO A O 1
ATOM 1453 N N . GLY A 1 183 ? -11.716 12.591 -5.192 1.00 89.00 183 GLY A N 1
ATOM 1454 C CA . GLY A 1 183 ? -11.128 13.910 -5.426 1.00 89.00 183 GLY A CA 1
ATOM 1455 C C . GLY A 1 183 ? -9.655 13.856 -5.822 1.00 89.00 183 GLY A C 1
ATOM 1456 O O . GLY A 1 183 ? -9.008 14.897 -5.791 1.00 89.00 183 GLY A O 1
ATOM 1457 N N . GLU A 1 184 ? -9.121 12.662 -6.102 1.00 89.69 184 GLU A N 1
ATOM 1458 C CA . GLU A 1 184 ? -7.736 12.438 -6.545 1.00 89.69 184 GLU A CA 1
ATOM 1459 C C . GLU A 1 184 ? -6.686 13.086 -5.623 1.00 89.69 184 GLU A C 1
ATOM 1461 O O . GLU A 1 184 ? -5.644 13.592 -6.042 1.00 89.69 184 GLU A O 1
ATOM 1466 N N . ARG A 1 185 ? -6.959 13.074 -4.315 1.00 91.69 185 ARG A N 1
ATOM 1467 C CA . ARG A 1 185 ? -6.137 13.731 -3.296 1.00 91.69 185 ARG A CA 1
ATOM 1468 C C . ARG A 1 185 ? -4.939 12.889 -2.877 1.00 91.69 185 ARG A C 1
ATOM 1470 O O . ARG A 1 185 ? -4.058 13.419 -2.200 1.00 91.69 185 ARG A O 1
ATOM 1477 N N . ARG A 1 186 ? -4.871 11.604 -3.250 1.00 93.94 186 ARG A N 1
ATOM 1478 C CA . ARG A 1 186 ? -3.839 10.669 -2.768 1.00 93.94 186 ARG A CA 1
ATOM 1479 C C . ARG A 1 186 ? -2.407 11.125 -3.036 1.00 93.94 186 ARG A C 1
ATOM 1481 O O . ARG A 1 186 ? -1.548 10.882 -2.194 1.00 93.94 186 ARG A O 1
ATOM 1488 N N . GLN A 1 187 ? -2.163 11.847 -4.133 1.00 94.38 187 GLN A N 1
ATOM 1489 C CA . GLN A 1 187 ? -0.845 12.426 -4.434 1.00 94.38 187 GLN A CA 1
ATOM 1490 C C . GLN A 1 187 ? -0.348 13.386 -3.339 1.00 94.38 187 GLN A C 1
ATOM 1492 O O . GLN A 1 187 ? 0.855 13.488 -3.101 1.00 94.38 187 GLN A O 1
ATOM 1497 N N . ASN A 1 188 ? -1.279 14.042 -2.639 1.00 94.69 188 ASN A N 1
ATOM 1498 C CA . ASN A 1 188 ? -1.026 15.083 -1.643 1.00 94.69 188 ASN A CA 1
ATOM 1499 C C . ASN A 1 188 ? -1.236 14.600 -0.201 1.00 94.69 188 ASN A C 1
ATOM 1501 O O . ASN A 1 188 ? -1.101 15.383 0.739 1.00 94.69 188 ASN A O 1
ATOM 1505 N N . LEU A 1 189 ? -1.581 13.327 0.012 1.00 94.62 189 LEU A N 1
ATOM 1506 C CA . LEU A 1 189 ? -1.737 12.802 1.364 1.00 94.62 189 LEU A CA 1
ATOM 1507 C C . LEU A 1 189 ? -0.366 12.612 2.014 1.00 94.62 189 LEU A C 1
ATOM 1509 O O . LEU A 1 189 ? 0.479 11.884 1.498 1.00 94.62 189 LEU A O 1
ATOM 1513 N N . GLY A 1 190 ? -0.167 13.248 3.170 1.00 95.81 190 GLY A N 1
ATOM 1514 C CA . GLY A 1 190 ? 1.045 13.083 3.970 1.00 95.81 190 GLY A CA 1
ATOM 1515 C C . GLY A 1 190 ? 1.223 11.640 4.452 1.00 95.81 190 GLY A C 1
ATOM 1516 O O . GLY A 1 190 ? 0.280 11.030 4.962 1.00 95.81 190 GLY A O 1
ATOM 1517 N N . LEU A 1 191 ? 2.438 11.118 4.314 1.00 96.69 191 LEU A N 1
ATOM 1518 C CA . LEU A 1 191 ? 2.867 9.757 4.659 1.00 96.69 191 LEU A CA 1
ATOM 1519 C C . LEU A 1 191 ? 3.804 9.738 5.878 1.00 96.69 191 LEU A C 1
ATOM 1521 O O . LEU A 1 191 ? 4.523 8.769 6.106 1.00 96.69 191 LEU A O 1
ATOM 1525 N N . THR A 1 192 ? 3.798 10.812 6.672 1.00 97.12 192 THR A N 1
ATOM 1526 C CA . THR A 1 192 ? 4.584 10.914 7.907 1.00 97.12 192 THR A CA 1
ATOM 1527 C C . THR A 1 192 ? 4.163 9.869 8.937 1.00 97.12 192 THR A C 1
ATOM 1529 O O . THR A 1 192 ? 3.051 9.333 8.893 1.00 97.12 192 THR A O 1
ATOM 1532 N N . ILE A 1 193 ? 5.021 9.636 9.932 1.00 96.44 193 ILE A N 1
ATOM 1533 C CA . ILE A 1 193 ? 4.719 8.736 11.048 1.00 96.44 193 ILE A CA 1
ATOM 1534 C C . ILE A 1 193 ? 3.428 9.132 11.786 1.00 96.44 193 ILE A C 1
ATOM 1536 O O . ILE A 1 193 ? 2.605 8.267 12.073 1.00 96.44 193 ILE A O 1
ATOM 1540 N N . GLN A 1 194 ? 3.179 10.434 11.985 1.00 97.38 194 GLN A N 1
ATOM 1541 C CA . GLN A 1 194 ? 1.950 10.947 12.604 1.00 97.38 194 GLN A CA 1
ATOM 1542 C C . GLN A 1 194 ? 0.719 10.618 11.758 1.00 97.38 194 GLN A C 1
ATOM 1544 O O . GLN A 1 194 ? -0.312 10.197 12.281 1.00 97.38 194 GLN A O 1
ATOM 1549 N N . SER A 1 195 ? 0.834 10.777 10.439 1.00 97.06 195 SER A N 1
ATOM 1550 C CA . SER A 1 195 ? -0.255 10.487 9.508 1.00 97.06 195 SER A CA 1
ATOM 1551 C C . SER A 1 195 ? -0.565 8.988 9.451 1.00 97.06 195 SER A C 1
ATOM 1553 O O . SER A 1 195 ? -1.732 8.604 9.364 1.00 97.06 195 SER A O 1
ATOM 1555 N N . MET A 1 196 ? 0.461 8.134 9.539 1.00 97.81 196 MET A N 1
ATOM 1556 C CA . MET A 1 196 ? 0.295 6.681 9.599 1.00 97.81 196 MET A CA 1
ATOM 1557 C C . MET A 1 196 ? -0.318 6.230 10.930 1.00 97.81 196 MET A C 1
ATOM 1559 O O . MET A 1 196 ? -1.247 5.425 10.935 1.00 97.81 196 MET A O 1
ATOM 1563 N N . ALA A 1 197 ? 0.142 6.786 12.054 1.00 97.12 197 ALA A N 1
ATOM 1564 C CA . ALA A 1 197 ? -0.429 6.523 13.372 1.00 97.12 197 ALA A CA 1
ATOM 1565 C C . ALA A 1 197 ? -1.918 6.896 13.422 1.00 97.12 197 ALA A C 1
ATOM 1567 O O . ALA A 1 197 ? -2.746 6.095 13.861 1.00 97.12 197 ALA A O 1
ATOM 1568 N N . ALA A 1 198 ? -2.273 8.073 12.894 1.00 97.06 198 ALA A N 1
ATOM 1569 C CA . ALA A 1 198 ? -3.660 8.511 12.776 1.00 97.06 198 ALA A CA 1
ATOM 1570 C C . ALA A 1 198 ? -4.487 7.567 11.887 1.00 97.06 198 ALA A C 1
ATOM 1572 O O . ALA A 1 198 ? -5.604 7.210 12.257 1.00 97.06 198 ALA A O 1
ATOM 1573 N N . ALA A 1 199 ? -3.941 7.109 10.756 1.00 97.06 199 ALA A N 1
ATOM 1574 C CA . ALA A 1 199 ? -4.615 6.145 9.887 1.00 97.06 199 ALA A CA 1
ATOM 1575 C C . ALA A 1 199 ? -4.903 4.815 10.607 1.00 97.06 199 ALA A C 1
ATOM 1577 O O . ALA A 1 199 ? -6.031 4.322 10.564 1.00 97.06 199 ALA A O 1
ATOM 1578 N N . ILE A 1 200 ? -3.916 4.262 11.322 1.00 96.19 200 ILE A N 1
ATOM 1579 C CA . ILE A 1 200 ? -4.078 3.031 12.110 1.00 96.19 200 ILE A CA 1
ATOM 1580 C C . ILE A 1 200 ? -5.146 3.223 13.192 1.00 96.19 200 ILE A C 1
ATOM 1582 O O . ILE A 1 200 ? -6.009 2.359 13.359 1.00 96.19 200 ILE A O 1
ATOM 1586 N N . ALA A 1 201 ? -5.132 4.354 13.901 1.00 94.44 201 ALA A N 1
ATOM 1587 C CA . ALA A 1 201 ? -6.122 4.663 14.929 1.00 94.44 201 ALA A CA 1
ATOM 1588 C C . ALA A 1 201 ? -7.546 4.762 14.352 1.00 94.44 201 ALA A C 1
ATOM 1590 O O . ALA A 1 201 ? -8.466 4.147 14.894 1.00 94.44 201 ALA A O 1
ATOM 1591 N N . VAL A 1 202 ? -7.721 5.462 13.223 1.00 94.88 202 VAL A N 1
ATOM 1592 C CA . VAL A 1 202 ? -9.013 5.588 12.524 1.00 94.88 202 VAL A CA 1
ATOM 1593 C C . VAL A 1 202 ? -9.562 4.219 12.125 1.00 94.88 202 VAL A C 1
ATOM 1595 O O . VAL A 1 202 ? -10.730 3.934 12.380 1.00 94.88 202 VAL A O 1
ATOM 1598 N N . LEU A 1 203 ? -8.733 3.354 11.535 1.00 94.50 203 LEU A N 1
ATOM 1599 C CA . LEU A 1 203 ? -9.176 2.028 11.097 1.00 94.50 203 LEU A CA 1
ATOM 1600 C C . LEU A 1 203 ? -9.395 1.051 12.258 1.00 94.50 203 LEU A C 1
ATOM 1602 O O . LEU A 1 203 ? -10.280 0.203 12.178 1.00 94.50 203 LEU A O 1
ATOM 1606 N N . THR A 1 204 ? -8.638 1.183 13.350 1.00 92.12 204 THR A N 1
ATOM 1607 C CA . THR A 1 204 ? -8.860 0.401 14.580 1.00 92.12 204 THR A CA 1
ATOM 1608 C C . THR A 1 204 ? -10.206 0.760 15.216 1.00 92.12 204 THR A C 1
ATOM 1610 O O . THR A 1 204 ? -10.929 -0.120 15.672 1.00 92.12 204 THR A O 1
ATOM 1613 N N . GLY A 1 205 ? -10.567 2.048 15.217 1.00 89.25 205 GLY A N 1
ATOM 1614 C CA . GLY A 1 205 ? -11.828 2.560 15.763 1.00 89.25 205 GLY A CA 1
ATOM 1615 C C . GLY A 1 205 ? -13.022 2.514 14.804 1.00 89.25 205 GLY A C 1
ATOM 1616 O O . GLY A 1 205 ? -14.069 3.090 15.117 1.00 89.25 205 GLY A O 1
ATOM 1617 N N . LEU A 1 206 ? -12.879 1.875 13.637 1.00 89.56 206 LEU A N 1
ATOM 1618 C CA . LEU A 1 206 ? -13.890 1.890 12.584 1.00 89.56 206 LEU A CA 1
ATOM 1619 C C . LEU A 1 206 ? -15.236 1.335 13.089 1.00 89.56 206 LEU A C 1
ATOM 1621 O O . LEU A 1 206 ? -15.306 0.280 13.725 1.00 89.56 206 LEU A O 1
ATOM 1625 N N . SER A 1 207 ? -16.319 2.064 12.810 1.00 82.69 207 SER A N 1
ATOM 1626 C CA . SER A 1 207 ? -17.681 1.764 13.271 1.00 82.69 207 SER A CA 1
ATOM 1627 C C . SER A 1 207 ? -18.698 1.993 12.151 1.00 82.69 207 SER A C 1
ATOM 1629 O O . SER A 1 207 ? -18.358 2.584 11.142 1.00 82.69 207 SER A O 1
ATOM 1631 N N . SER A 1 208 ? -19.950 1.559 12.309 1.00 68.50 208 SER A N 1
ATOM 1632 C CA . SER A 1 208 ? -20.950 1.451 11.228 1.00 68.50 208 SER A CA 1
ATOM 1633 C C . SER A 1 208 ? -21.159 2.696 10.340 1.00 68.50 208 SER A C 1
ATOM 1635 O O . SER A 1 208 ? -21.533 2.539 9.177 1.00 68.50 208 SER A O 1
ATOM 1637 N N . THR A 1 209 ? -20.891 3.915 10.818 1.00 64.94 209 THR A N 1
ATOM 1638 C CA . THR A 1 209 ? -20.826 5.141 9.998 1.00 64.94 209 THR A CA 1
ATOM 1639 C C . THR A 1 209 ? -19.484 5.236 9.260 1.00 64.94 209 THR A C 1
ATOM 1641 O O . THR A 1 209 ? -18.561 5.935 9.667 1.00 64.94 209 THR A O 1
ATOM 1644 N N . ASN A 1 210 ? -19.379 4.498 8.153 1.00 67.00 210 ASN A N 1
ATOM 1645 C CA . ASN A 1 210 ? -18.109 4.210 7.476 1.00 67.00 210 ASN A CA 1
ATOM 1646 C C . ASN A 1 210 ? -17.732 5.155 6.320 1.00 67.00 210 ASN A C 1
ATOM 1648 O O . ASN A 1 210 ? -16.683 4.945 5.716 1.00 67.00 210 ASN A O 1
ATOM 1652 N N . ASP A 1 211 ? -18.555 6.151 5.968 1.00 73.50 211 ASP A N 1
ATOM 1653 C CA . ASP A 1 211 ? -18.308 7.004 4.792 1.00 73.50 211 ASP A CA 1
ATOM 1654 C C . ASP A 1 211 ? -17.869 8.428 5.135 1.00 73.50 211 ASP A C 1
ATOM 1656 O O . ASP A 1 211 ? -18.573 9.401 4.872 1.00 73.50 211 ASP A O 1
ATOM 1660 N N . VAL A 1 212 ? -16.694 8.556 5.747 1.00 85.50 212 VAL A N 1
ATOM 1661 C CA . VAL A 1 212 ? -16.089 9.869 6.001 1.00 85.50 212 VAL A CA 1
ATOM 1662 C C . VAL A 1 212 ? -14.728 9.980 5.315 1.00 85.50 212 VAL A C 1
ATOM 1664 O O . VAL A 1 212 ? -13.999 8.984 5.247 1.00 85.50 212 VAL A O 1
ATOM 1667 N N . PRO A 1 213 ? -14.337 11.181 4.839 1.00 91.31 213 PRO A N 1
ATOM 1668 C CA . PRO A 1 213 ? -13.049 11.394 4.178 1.00 91.31 213 PRO A CA 1
ATOM 1669 C C . PRO A 1 213 ? -11.852 10.853 4.968 1.00 91.31 213 PRO A C 1
ATOM 1671 O O . PRO A 1 213 ? -10.950 10.277 4.376 1.00 91.31 213 PRO A O 1
ATOM 1674 N N . ALA A 1 214 ? -11.881 10.943 6.303 1.00 93.56 214 ALA A N 1
ATOM 1675 C CA . ALA A 1 214 ? -10.818 10.436 7.170 1.00 93.56 214 ALA A CA 1
ATOM 1676 C C . ALA A 1 214 ? -10.602 8.913 7.063 1.00 93.56 214 ALA A C 1
ATOM 1678 O O . ALA A 1 214 ? -9.463 8.456 7.092 1.00 93.56 214 ALA A O 1
ATOM 1679 N N . VAL A 1 215 ? -11.672 8.122 6.909 1.00 95.12 215 VAL A N 1
ATOM 1680 C CA . VAL A 1 215 ? -11.572 6.659 6.758 1.00 95.12 215 VAL A CA 1
ATOM 1681 C C . VAL A 1 215 ? -10.955 6.314 5.406 1.00 95.12 215 VAL A C 1
ATOM 1683 O O . VAL A 1 215 ? -10.038 5.499 5.335 1.00 95.12 215 VAL A O 1
ATOM 1686 N N . ARG A 1 216 ? -11.402 6.981 4.338 1.00 95.38 216 ARG A N 1
ATOM 1687 C CA . ARG A 1 216 ? -10.829 6.829 2.994 1.00 95.38 216 ARG A CA 1
ATOM 1688 C C . ARG A 1 216 ? -9.344 7.200 2.974 1.00 95.38 216 ARG A C 1
ATOM 1690 O O . ARG A 1 216 ? -8.513 6.418 2.525 1.00 95.38 216 ARG A O 1
ATOM 1697 N N . ASP A 1 217 ? -9.003 8.337 3.566 1.00 96.19 217 ASP A N 1
ATOM 1698 C CA . ASP A 1 217 ? -7.633 8.828 3.712 1.00 96.19 217 ASP A CA 1
ATOM 1699 C C . ASP A 1 217 ? -6.745 7.876 4.529 1.00 96.19 217 ASP A C 1
ATOM 1701 O O . ASP A 1 217 ? -5.549 7.750 4.246 1.00 96.19 217 ASP A O 1
ATOM 1705 N N . ALA A 1 218 ? -7.311 7.192 5.527 1.00 97.19 218 ALA A N 1
ATOM 1706 C CA . ALA A 1 218 ? -6.616 6.160 6.287 1.00 97.19 218 ALA A CA 1
ATOM 1707 C C . ALA A 1 218 ? -6.363 4.902 5.439 1.00 97.19 218 ALA A C 1
ATOM 1709 O O . ALA A 1 218 ? -5.236 4.407 5.400 1.00 97.19 218 ALA A O 1
ATOM 1710 N N . PHE A 1 219 ? -7.366 4.426 4.693 1.00 97.62 219 PHE A N 1
ATOM 1711 C CA . PHE A 1 219 ? -7.204 3.306 3.763 1.00 97.62 219 PHE A CA 1
ATOM 1712 C C . PHE A 1 219 ? -6.160 3.591 2.681 1.00 97.62 219 PHE A C 1
ATOM 1714 O O . PHE A 1 219 ? -5.322 2.733 2.423 1.00 97.62 219 PHE A O 1
ATOM 1721 N N . ILE A 1 220 ? -6.147 4.791 2.089 1.00 97.62 220 ILE A N 1
ATOM 1722 C CA . ILE A 1 220 ? -5.152 5.161 1.069 1.00 97.62 220 ILE A CA 1
ATOM 1723 C C . ILE A 1 220 ? -3.727 5.039 1.625 1.00 97.62 220 ILE A C 1
ATOM 1725 O O . ILE A 1 220 ? -2.863 4.462 0.965 1.00 97.62 220 ILE A O 1
ATOM 1729 N N . ARG A 1 221 ? -3.484 5.525 2.850 1.00 97.94 221 ARG A N 1
ATOM 1730 C CA . ARG A 1 221 ? -2.169 5.431 3.510 1.00 97.94 221 ARG A CA 1
ATOM 1731 C C . ARG A 1 221 ? -1.755 3.991 3.775 1.00 97.94 221 ARG A C 1
ATOM 1733 O O . ARG A 1 221 ? -0.614 3.628 3.505 1.00 97.94 221 ARG A O 1
ATOM 1740 N N . ILE A 1 222 ? -2.680 3.169 4.267 1.00 98.12 222 ILE A N 1
ATOM 1741 C CA . ILE A 1 222 ? -2.408 1.756 4.543 1.00 98.12 222 ILE A CA 1
ATOM 1742 C C . ILE A 1 222 ? -2.155 0.979 3.253 1.00 98.12 222 ILE A C 1
ATOM 1744 O O . ILE A 1 222 ? -1.219 0.186 3.210 1.00 98.12 222 ILE A O 1
ATOM 1748 N N . ILE A 1 223 ? -2.915 1.231 2.187 1.00 98.25 223 ILE A N 1
ATOM 1749 C CA . ILE A 1 223 ? -2.688 0.602 0.878 1.00 98.25 223 ILE A CA 1
ATOM 1750 C C . ILE A 1 223 ? -1.322 1.017 0.319 1.00 98.25 223 ILE A C 1
ATOM 1752 O O . ILE A 1 223 ? -0.573 0.159 -0.143 1.00 98.25 223 ILE A O 1
ATOM 1756 N N . ALA A 1 224 ? -0.947 2.296 0.435 1.00 97.62 224 ALA A N 1
ATOM 1757 C CA . ALA A 1 224 ? 0.373 2.768 0.019 1.00 97.62 224 ALA A CA 1
ATOM 1758 C C . ALA A 1 224 ? 1.508 2.064 0.791 1.00 97.62 224 ALA A C 1
ATOM 1760 O O . ALA A 1 224 ? 2.452 1.567 0.176 1.00 97.62 224 ALA A O 1
ATOM 1761 N N . ALA A 1 225 ? 1.387 1.958 2.120 1.00 97.81 225 ALA A N 1
ATOM 1762 C CA . ALA A 1 225 ? 2.358 1.284 2.988 1.00 97.81 225 ALA A CA 1
ATOM 1763 C C . ALA A 1 225 ? 2.390 -0.244 2.823 1.00 97.81 225 ALA A C 1
ATOM 1765 O O . ALA A 1 225 ? 3.374 -0.880 3.181 1.00 97.81 225 ALA A O 1
ATOM 1766 N N . THR A 1 226 ? 1.328 -0.850 2.293 1.00 97.62 226 THR A N 1
ATOM 1767 C CA . THR A 1 226 ? 1.236 -2.304 2.111 1.00 97.62 226 THR A CA 1
ATOM 1768 C C . THR A 1 226 ? 1.226 -2.666 0.636 1.00 97.62 226 THR A C 1
ATOM 1770 O O . THR A 1 226 ? 2.302 -2.771 0.056 1.00 97.62 226 THR A O 1
ATOM 1773 N N . SER A 1 227 ? 0.052 -2.808 0.011 1.00 97.38 227 SER A N 1
ATOM 1774 C CA . SER A 1 227 ? -0.113 -3.234 -1.386 1.00 97.38 227 SER A CA 1
ATOM 1775 C C . SER A 1 227 ? 0.876 -2.578 -2.349 1.00 97.38 227 SER A C 1
ATOM 1777 O O . SER A 1 227 ? 1.504 -3.272 -3.143 1.00 97.38 227 SER A O 1
ATOM 1779 N N . GLU A 1 228 ? 1.059 -1.259 -2.270 1.00 97.62 228 GLU A N 1
ATOM 1780 C CA . GLU A 1 228 ? 1.918 -0.554 -3.227 1.00 97.62 228 GLU A CA 1
ATOM 1781 C C . GLU A 1 228 ? 3.406 -0.669 -2.899 1.00 97.62 228 GLU A C 1
ATOM 1783 O O . GLU A 1 228 ? 4.228 -0.789 -3.804 1.00 97.62 228 GLU A O 1
ATOM 1788 N N . SER A 1 229 ? 3.755 -0.714 -1.614 1.00 97.31 229 SER A N 1
ATOM 1789 C CA . SER A 1 229 ? 5.125 -0.992 -1.165 1.00 97.31 229 SER A CA 1
ATOM 1790 C C . SER A 1 229 ? 5.546 -2.436 -1.433 1.00 97.31 229 SER A C 1
ATOM 1792 O O . SER A 1 229 ? 6.732 -2.705 -1.608 1.00 97.31 229 SER A O 1
ATOM 1794 N N . PHE A 1 230 ? 4.589 -3.366 -1.510 1.00 96.31 230 PHE A N 1
ATOM 1795 C CA . PHE A 1 230 ? 4.844 -4.719 -1.999 1.00 96.31 230 PHE A CA 1
ATOM 1796 C C . PHE A 1 230 ? 5.062 -4.736 -3.510 1.00 96.31 230 PHE A C 1
ATOM 1798 O O . PHE A 1 230 ? 5.874 -5.497 -4.013 1.00 96.31 230 PHE A O 1
ATOM 1805 N N . ARG A 1 231 ? 4.342 -3.912 -4.273 1.00 96.00 231 ARG A N 1
ATOM 1806 C CA . ARG A 1 231 ? 4.491 -3.892 -5.735 1.00 96.00 231 ARG A CA 1
ATOM 1807 C C . ARG A 1 231 ? 5.779 -3.224 -6.185 1.00 96.00 231 ARG A C 1
ATOM 1809 O O . ARG A 1 231 ? 6.393 -3.701 -7.138 1.00 96.00 231 ARG A O 1
ATOM 1816 N N . PHE A 1 232 ? 6.183 -2.155 -5.502 1.00 95.38 232 PHE A N 1
ATOM 1817 C CA . PHE A 1 232 ? 7.272 -1.285 -5.925 1.00 95.38 232 PHE A CA 1
ATOM 1818 C C . PHE A 1 232 ? 8.226 -0.983 -4.773 1.00 95.38 232 PHE A C 1
ATOM 1820 O O . PHE A 1 232 ? 7.847 -0.362 -3.779 1.00 95.38 232 PHE A O 1
ATOM 1827 N N . GLY A 1 233 ? 9.505 -1.314 -4.948 1.00 93.75 233 GLY A N 1
ATOM 1828 C CA . GLY A 1 233 ? 10.541 -0.923 -3.991 1.00 93.75 233 GLY A CA 1
ATOM 1829 C C . GLY A 1 233 ? 10.663 0.600 -3.847 1.00 93.75 233 GLY A C 1
ATOM 1830 O O . GLY A 1 233 ? 10.935 1.084 -2.753 1.00 93.75 233 GLY A O 1
ATOM 1831 N N . TRP A 1 234 ? 10.379 1.372 -4.905 1.00 94.00 234 TRP A N 1
ATOM 1832 C CA . TRP A 1 234 ? 10.326 2.838 -4.842 1.00 94.00 234 TRP A CA 1
ATOM 1833 C C . TRP A 1 234 ? 9.337 3.343 -3.784 1.00 94.00 234 TRP A C 1
ATOM 1835 O O . TRP A 1 234 ? 9.686 4.190 -2.962 1.00 94.00 234 TRP A O 1
ATOM 1845 N N . MET A 1 235 ? 8.127 2.771 -3.757 1.00 96.00 235 MET A N 1
ATOM 1846 C CA . MET A 1 235 ? 7.092 3.119 -2.776 1.00 96.00 235 MET A CA 1
ATOM 1847 C C . MET A 1 235 ? 7.560 2.792 -1.359 1.00 96.00 235 MET A C 1
ATOM 1849 O O . MET A 1 235 ? 7.446 3.627 -0.460 1.00 96.00 235 MET A O 1
ATOM 1853 N N . ALA A 1 236 ? 8.152 1.606 -1.187 1.00 96.25 236 ALA A N 1
ATOM 1854 C CA . ALA A 1 236 ? 8.717 1.161 0.078 1.00 96.25 236 ALA A CA 1
ATOM 1855 C C . ALA A 1 236 ? 9.788 2.126 0.608 1.00 96.25 236 ALA A C 1
ATOM 1857 O O . ALA A 1 236 ? 9.673 2.601 1.738 1.00 96.25 236 ALA A O 1
ATOM 1858 N N . ARG A 1 237 ? 10.796 2.464 -0.211 1.00 95.38 237 ARG A N 1
ATOM 1859 C CA . ARG A 1 237 ? 11.865 3.398 0.175 1.00 95.38 237 ARG A CA 1
ATOM 1860 C C . ARG A 1 237 ? 11.324 4.780 0.496 1.00 95.38 237 ARG A C 1
ATOM 1862 O O . ARG A 1 237 ? 11.715 5.365 1.499 1.00 95.38 237 ARG A O 1
ATOM 1869 N N . ARG A 1 238 ? 10.415 5.304 -0.325 1.00 95.50 238 ARG A N 1
ATOM 1870 C CA . ARG A 1 238 ? 9.829 6.626 -0.101 1.00 95.50 238 ARG A CA 1
ATOM 1871 C C . ARG A 1 238 ? 9.102 6.702 1.237 1.00 95.50 238 ARG A C 1
ATOM 1873 O O . ARG A 1 238 ? 9.343 7.627 2.009 1.00 95.50 238 ARG A O 1
ATOM 1880 N N . ILE A 1 239 ? 8.238 5.729 1.523 1.00 96.81 239 ILE A N 1
ATOM 1881 C CA . ILE A 1 239 ? 7.500 5.677 2.789 1.00 96.81 239 ILE A CA 1
ATOM 1882 C C . ILE A 1 239 ? 8.462 5.492 3.960 1.00 96.81 239 ILE A C 1
ATOM 1884 O O . ILE A 1 239 ? 8.330 6.201 4.954 1.00 96.81 239 ILE A O 1
ATOM 1888 N N . GLU A 1 240 ? 9.460 4.615 3.837 1.00 97.12 240 GLU A N 1
ATOM 1889 C CA . GLU A 1 240 ? 10.492 4.446 4.863 1.00 97.12 240 GLU A CA 1
ATOM 1890 C C . GLU A 1 240 ? 11.215 5.772 5.166 1.00 97.12 240 GLU A C 1
ATOM 1892 O O . GLU A 1 240 ? 11.326 6.170 6.328 1.00 97.12 240 GLU A O 1
ATOM 1897 N N . THR A 1 241 ? 11.681 6.474 4.132 1.00 96.31 241 THR A N 1
ATOM 1898 C CA . THR A 1 241 ? 12.399 7.750 4.248 1.00 96.31 241 THR A CA 1
ATOM 1899 C C . THR A 1 241 ? 11.518 8.823 4.883 1.00 96.31 241 THR A C 1
ATOM 1901 O O . THR A 1 241 ? 11.949 9.485 5.827 1.00 96.31 241 THR A O 1
ATOM 1904 N N . ILE A 1 242 ? 10.261 8.956 4.448 1.00 97.25 242 ILE A N 1
ATOM 1905 C CA . ILE A 1 242 ? 9.313 9.919 5.026 1.00 97.25 242 ILE A CA 1
ATOM 1906 C C . ILE A 1 242 ? 8.971 9.554 6.477 1.00 97.25 242 ILE A C 1
ATOM 1908 O O . ILE A 1 242 ? 8.870 10.444 7.320 1.00 97.25 242 ILE A O 1
ATOM 1912 N N . MET A 1 243 ? 8.832 8.270 6.817 1.00 95.94 243 MET A N 1
ATOM 1913 C CA . MET A 1 243 ? 8.648 7.845 8.209 1.00 95.94 243 MET A CA 1
ATOM 1914 C C . MET A 1 243 ? 9.854 8.214 9.070 1.00 95.94 243 MET A C 1
ATOM 1916 O O . MET A 1 243 ? 9.669 8.673 10.193 1.00 95.94 243 MET A O 1
ATOM 1920 N N . ARG A 1 244 ? 11.074 8.033 8.549 1.00 97.25 244 ARG A N 1
ATOM 1921 C CA . ARG A 1 244 ? 12.327 8.276 9.272 1.00 97.25 244 ARG A CA 1
ATOM 1922 C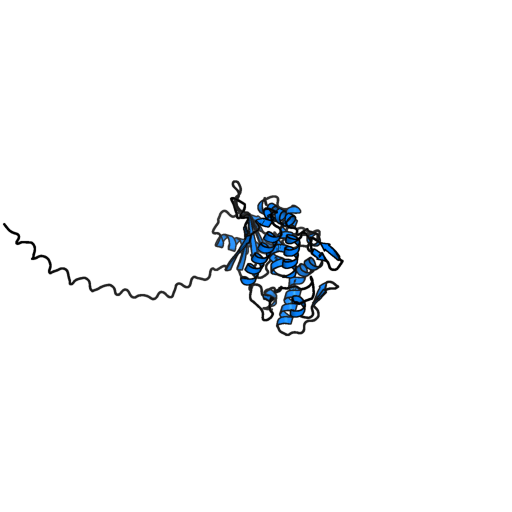 C . ARG A 1 244 ? 12.630 9.759 9.467 1.00 97.25 244 ARG A C 1
ATOM 1924 O O . ARG A 1 244 ? 13.040 10.147 10.557 1.00 97.25 244 ARG A O 1
ATOM 1931 N N . TYR A 1 245 ? 12.472 10.558 8.416 1.00 96.81 245 TYR A N 1
ATOM 1932 C CA . TYR A 1 245 ? 12.950 11.944 8.358 1.00 96.81 245 TYR A CA 1
ATOM 1933 C C . TYR A 1 245 ? 11.823 12.980 8.263 1.00 96.81 245 TYR A C 1
ATOM 1935 O O . TYR A 1 245 ? 12.080 14.179 8.292 1.00 96.81 245 TYR A O 1
ATOM 1943 N N . GLY A 1 246 ? 10.569 12.545 8.127 1.00 96.75 246 GLY A N 1
ATOM 1944 C CA . GLY A 1 246 ? 9.400 13.413 7.954 1.00 96.75 246 GLY A CA 1
ATOM 1945 C C . GLY A 1 246 ? 9.208 13.939 6.529 1.00 96.75 246 GLY A C 1
ATOM 1946 O O . GLY A 1 246 ? 8.109 14.377 6.194 1.00 96.75 246 GLY A O 1
ATOM 1947 N N . SER A 1 247 ? 10.238 13.878 5.683 1.00 96.38 247 SER A N 1
ATOM 1948 C CA . SER A 1 247 ? 10.192 14.286 4.276 1.00 96.38 247 SER A CA 1
ATOM 1949 C C . SER A 1 247 ? 11.336 13.664 3.463 1.00 96.38 247 SER A C 1
ATOM 1951 O O . SER A 1 247 ? 12.255 13.073 4.031 1.00 96.38 247 SER A O 1
ATOM 1953 N N . ILE A 1 248 ? 11.271 13.795 2.139 1.00 94.50 248 ILE A N 1
ATOM 1954 C CA . ILE A 1 248 ? 12.307 13.427 1.168 1.00 94.50 248 ILE A CA 1
ATOM 1955 C C . ILE A 1 248 ? 12.543 14.605 0.215 1.00 94.50 248 ILE A C 1
ATOM 1957 O O . ILE A 1 248 ? 11.602 15.338 -0.088 1.00 94.50 248 ILE A O 1
ATOM 1961 N N . LEU A 1 249 ? 13.788 14.816 -0.216 1.00 91.19 249 LEU A N 1
ATOM 1962 C CA . LEU A 1 249 ? 14.134 15.843 -1.198 1.00 91.19 249 LEU A CA 1
ATOM 1963 C C . LEU A 1 249 ? 13.758 15.352 -2.602 1.00 91.19 249 LEU A C 1
ATOM 1965 O O . LEU A 1 249 ? 14.238 14.314 -3.032 1.00 91.19 249 LEU A O 1
ATOM 1969 N N . GLU A 1 250 ? 12.909 16.090 -3.306 1.00 89.06 250 GLU A N 1
ATOM 1970 C CA . GLU A 1 250 ? 12.513 15.789 -4.684 1.00 89.06 250 GLU A CA 1
ATOM 1971 C C . GLU A 1 250 ? 13.523 16.336 -5.703 1.00 89.06 250 GLU A C 1
ATOM 1973 O O . GLU A 1 250 ? 14.311 17.238 -5.412 1.00 89.06 250 GLU A O 1
ATOM 1978 N N . ASP A 1 251 ? 13.419 15.880 -6.953 1.00 81.06 251 ASP A N 1
ATOM 1979 C CA . ASP A 1 251 ? 14.265 16.340 -8.068 1.00 81.06 251 ASP A CA 1
ATOM 1980 C C . ASP A 1 251 ? 14.165 17.851 -8.344 1.00 81.06 251 ASP A C 1
ATOM 1982 O O . ASP A 1 251 ? 15.072 18.450 -8.918 1.00 81.06 251 ASP A O 1
ATOM 1986 N N . ASN A 1 252 ? 13.057 18.482 -7.944 1.00 83.81 252 ASN A N 1
ATOM 1987 C CA . ASN A 1 252 ? 12.858 19.929 -8.052 1.00 83.81 252 ASN A CA 1
ATOM 1988 C C . ASN A 1 252 ? 13.494 20.719 -6.888 1.00 83.81 252 ASN A C 1
ATOM 1990 O O . ASN A 1 252 ? 13.309 21.932 -6.802 1.00 83.81 252 ASN A O 1
ATOM 1994 N N . GLY A 1 253 ? 14.209 20.044 -5.984 1.00 88.62 253 GLY A N 1
ATOM 1995 C CA . GLY A 1 253 ? 14.867 20.640 -4.824 1.00 88.62 253 GLY A CA 1
ATOM 1996 C C . GLY A 1 253 ? 13.940 20.944 -3.643 1.00 88.62 253 GLY A C 1
ATOM 1997 O O . GLY A 1 253 ? 14.395 21.527 -2.659 1.00 88.62 253 GLY A O 1
ATOM 1998 N N . MET A 1 254 ? 12.658 20.571 -3.704 1.00 91.38 254 MET A N 1
ATOM 1999 C CA . MET A 1 254 ? 11.708 20.761 -2.605 1.00 91.38 254 MET A CA 1
ATOM 2000 C C . MET A 1 254 ? 11.579 19.504 -1.747 1.00 91.38 254 MET A C 1
ATOM 2002 O O . MET A 1 254 ? 11.627 18.384 -2.246 1.00 91.38 254 MET A O 1
ATOM 2006 N N . TYR A 1 255 ? 11.359 19.687 -0.446 1.00 94.81 255 TYR A N 1
ATOM 2007 C CA . TYR A 1 255 ? 11.050 18.581 0.456 1.00 94.81 255 TYR A CA 1
ATOM 2008 C C . TYR A 1 255 ? 9.569 18.207 0.365 1.00 94.81 255 TYR A C 1
ATOM 2010 O O . TYR A 1 255 ? 8.696 19.069 0.478 1.00 94.81 255 TYR A O 1
ATOM 2018 N N . SER A 1 256 ? 9.279 16.917 0.218 1.00 95.81 256 SER A N 1
ATOM 2019 C CA . SER A 1 256 ? 7.924 16.370 0.182 1.00 95.81 256 SER A CA 1
ATOM 2020 C C . SER A 1 256 ? 7.718 15.324 1.269 1.00 95.81 256 SER A C 1
ATOM 2022 O O . SER A 1 256 ? 8.610 14.543 1.587 1.00 95.81 256 SER A O 1
ATOM 2024 N N . SER A 1 257 ? 6.515 15.282 1.832 1.00 97.06 257 SER A N 1
ATOM 2025 C CA . SER A 1 257 ? 6.074 14.243 2.769 1.00 97.06 257 SER A CA 1
ATOM 2026 C C . SER A 1 257 ? 4.934 13.395 2.204 1.00 97.06 257 SER A C 1
ATOM 2028 O O . SER A 1 257 ? 4.319 12.622 2.937 1.00 97.06 257 SER A O 1
ATOM 2030 N N . THR A 1 258 ? 4.617 13.545 0.918 1.00 96.38 258 THR A N 1
ATOM 2031 C CA . THR A 1 258 ? 3.456 12.915 0.276 1.00 96.38 258 THR A CA 1
ATOM 2032 C C . THR A 1 258 ? 3.882 11.809 -0.680 1.00 96.38 258 THR A C 1
ATOM 2034 O O . THR A 1 258 ? 5.062 11.479 -0.773 1.00 96.38 258 THR A O 1
ATOM 2037 N N . LEU A 1 259 ? 2.935 11.210 -1.402 1.00 92.81 259 LEU A N 1
ATOM 2038 C CA . LEU A 1 259 ? 3.244 10.234 -2.443 1.00 92.81 259 LEU A CA 1
ATOM 2039 C C . LEU A 1 259 ? 3.857 10.874 -3.703 1.00 92.81 259 LEU A C 1
ATOM 2041 O O . LEU A 1 259 ? 4.748 10.287 -4.313 1.00 92.81 259 LEU A O 1
ATOM 2045 N N . GLY A 1 260 ? 3.395 12.072 -4.068 1.00 93.25 260 GLY A N 1
ATOM 2046 C CA . GLY A 1 260 ? 3.772 12.740 -5.312 1.00 93.25 260 GLY A CA 1
ATOM 2047 C C . GLY A 1 260 ? 3.139 12.112 -6.559 1.00 93.25 260 GLY A C 1
ATOM 2048 O O . GLY A 1 260 ? 2.522 11.046 -6.503 1.00 93.25 260 GLY A O 1
ATOM 2049 N N . GLU A 1 261 ? 3.295 12.798 -7.689 1.00 91.69 261 GLU A N 1
ATOM 2050 C CA . GLU A 1 261 ? 2.722 12.410 -8.987 1.00 91.69 261 GLU A CA 1
ATOM 2051 C C . GLU A 1 261 ? 3.245 11.045 -9.453 1.00 91.69 261 GLU A C 1
ATOM 2053 O O . GLU A 1 261 ? 2.466 10.130 -9.699 1.00 91.69 261 GLU A O 1
ATOM 2058 N N . TYR A 1 262 ? 4.562 10.847 -9.402 1.00 91.38 262 TYR A N 1
ATOM 2059 C CA . TYR A 1 262 ? 5.193 9.592 -9.813 1.00 91.38 262 TYR A CA 1
ATOM 2060 C C . TYR A 1 262 ? 4.617 8.351 -9.138 1.00 91.38 262 TYR A C 1
ATOM 2062 O O . TYR A 1 262 ? 4.371 7.327 -9.769 1.00 91.38 262 TYR A O 1
ATOM 2070 N N . GLY A 1 263 ? 4.419 8.429 -7.819 1.00 93.06 263 GLY A N 1
ATOM 2071 C CA . GLY A 1 263 ? 3.896 7.310 -7.055 1.00 93.06 263 GLY A CA 1
ATOM 2072 C C . GLY A 1 263 ? 2.460 6.985 -7.450 1.00 93.06 263 GLY A C 1
ATOM 2073 O O . GLY A 1 263 ? 2.077 5.818 -7.483 1.00 93.06 263 GLY A O 1
ATOM 2074 N N . VAL A 1 264 ? 1.674 8.005 -7.798 1.00 94.44 264 VAL A N 1
ATOM 2075 C CA . VAL A 1 264 ? 0.312 7.848 -8.318 1.00 94.44 264 VAL A CA 1
ATOM 2076 C C . VAL A 1 264 ? 0.303 7.205 -9.702 1.00 94.44 264 VAL A C 1
ATOM 2078 O O . VAL A 1 264 ? -0.568 6.375 -9.974 1.00 94.44 264 VAL A O 1
ATOM 2081 N N . GLU A 1 265 ? 1.267 7.545 -10.549 1.00 93.38 265 GLU A N 1
ATOM 2082 C CA . GLU A 1 265 ? 1.410 6.975 -11.889 1.00 93.38 265 GLU A CA 1
ATOM 2083 C C . GLU A 1 265 ? 1.883 5.522 -11.834 1.00 93.38 265 GLU A C 1
ATOM 2085 O O . GLU A 1 265 ? 1.267 4.662 -12.459 1.00 93.38 265 GLU A O 1
ATOM 2090 N N . LEU A 1 266 ? 2.852 5.192 -10.971 1.00 93.06 266 LEU A N 1
ATOM 2091 C CA . LEU A 1 266 ? 3.247 3.802 -10.713 1.00 93.06 266 LEU A CA 1
ATOM 2092 C C . LEU A 1 266 ? 2.058 2.932 -10.278 1.00 93.06 266 LEU A C 1
ATOM 2094 O O . LEU A 1 266 ? 1.870 1.834 -10.802 1.00 93.06 266 LEU A O 1
ATOM 2098 N N . GLN A 1 267 ? 1.226 3.424 -9.352 1.00 93.69 267 GLN A N 1
ATOM 2099 C CA . GLN A 1 267 ? 0.011 2.720 -8.920 1.00 93.69 267 GLN A CA 1
ATOM 2100 C C . GLN A 1 267 ? -0.958 2.474 -10.080 1.00 93.69 267 GLN A C 1
ATOM 2102 O O . GLN A 1 267 ? -1.541 1.394 -10.189 1.00 93.69 267 GLN A O 1
ATOM 2107 N N . ARG A 1 268 ? -1.162 3.491 -10.926 1.00 94.44 268 ARG A N 1
ATOM 2108 C CA . ARG A 1 268 ? -2.084 3.437 -12.066 1.00 94.44 268 ARG A CA 1
ATOM 2109 C C . ARG A 1 268 ? -1.595 2.449 -13.122 1.00 94.44 268 ARG A C 1
ATOM 2111 O O . ARG A 1 268 ? -2.387 1.657 -13.629 1.00 94.44 268 ARG A O 1
ATOM 2118 N N . ASP A 1 269 ? -0.296 2.461 -13.397 1.00 93.50 269 ASP A N 1
ATOM 2119 C CA . ASP A 1 269 ? 0.288 1.782 -14.548 1.00 93.50 269 ASP A CA 1
ATOM 2120 C C . ASP A 1 269 ? 0.902 0.417 -14.185 1.00 93.50 269 ASP A C 1
ATOM 2122 O O . ASP A 1 269 ? 1.499 -0.242 -15.036 1.00 93.50 269 ASP A O 1
ATOM 2126 N N . TRP A 1 270 ? 0.697 -0.074 -12.953 1.00 93.75 270 TRP A N 1
ATOM 2127 C CA . TRP A 1 270 ? 1.246 -1.348 -12.466 1.00 93.75 270 TRP A CA 1
ATOM 2128 C C . TRP A 1 270 ? 0.973 -2.539 -13.392 1.00 93.75 270 TRP A C 1
ATOM 2130 O O . TRP A 1 270 ? 1.864 -3.356 -13.630 1.00 93.75 270 TRP A O 1
ATOM 2140 N N . ALA A 1 271 ? -0.243 -2.652 -13.932 1.00 90.81 271 ALA A N 1
ATOM 2141 C CA . ALA A 1 271 ? -0.602 -3.748 -14.831 1.00 90.81 271 ALA A CA 1
ATOM 2142 C C . ALA A 1 271 ? 0.166 -3.672 -16.162 1.00 90.81 271 ALA A C 1
ATOM 2144 O O . ALA A 1 271 ? 0.716 -4.677 -16.617 1.00 90.81 271 ALA A O 1
ATOM 2145 N N . ALA A 1 272 ? 0.255 -2.477 -16.753 1.00 91.38 272 ALA A N 1
ATOM 2146 C CA . ALA A 1 272 ? 0.991 -2.246 -17.991 1.00 91.38 272 ALA A CA 1
ATOM 2147 C C . ALA A 1 272 ? 2.502 -2.448 -17.786 1.00 91.38 272 ALA A C 1
ATOM 2149 O O . ALA A 1 272 ? 3.145 -3.138 -18.577 1.00 91.38 272 ALA A O 1
ATOM 2150 N N . LEU A 1 273 ? 3.046 -1.937 -16.678 1.00 91.25 273 LEU A N 1
ATOM 2151 C CA . LEU A 1 273 ? 4.438 -2.127 -16.280 1.00 91.25 273 LEU A CA 1
ATOM 2152 C C . LEU A 1 273 ? 4.751 -3.607 -16.024 1.00 91.25 273 LEU A C 1
ATOM 2154 O O . LEU A 1 273 ? 5.806 -4.089 -16.429 1.00 91.25 273 LEU A O 1
ATOM 2158 N N . SER A 1 274 ? 3.824 -4.353 -15.413 1.00 91.25 274 SER A N 1
ATOM 2159 C CA . SER A 1 274 ? 3.968 -5.797 -15.196 1.00 91.25 274 SER A CA 1
ATOM 2160 C C . SER A 1 274 ? 4.045 -6.572 -16.510 1.00 91.25 274 SER A C 1
ATOM 2162 O O . SER A 1 274 ? 4.881 -7.464 -16.645 1.00 91.25 274 SER A O 1
ATOM 2164 N N . LEU A 1 275 ? 3.193 -6.242 -17.486 1.00 90.19 275 LEU A N 1
ATOM 2165 C CA . LEU A 1 275 ? 3.212 -6.865 -18.812 1.00 90.19 275 LEU A CA 1
ATOM 2166 C C . LEU A 1 275 ? 4.496 -6.518 -19.576 1.00 90.19 275 LEU A C 1
ATOM 2168 O O . LEU A 1 275 ? 5.161 -7.406 -20.109 1.00 90.19 275 LEU A O 1
ATOM 2172 N N . TRP A 1 276 ? 4.875 -5.240 -19.583 1.00 91.25 276 TRP A N 1
ATOM 2173 C CA . TRP A 1 276 ? 6.121 -4.775 -20.189 1.00 91.25 276 TRP A CA 1
ATOM 2174 C C . TRP A 1 276 ? 7.341 -5.484 -19.590 1.00 91.25 276 TRP A C 1
ATOM 2176 O O . TRP A 1 276 ? 8.184 -6.005 -20.322 1.00 91.25 276 TRP A O 1
ATOM 2186 N N . ALA A 1 277 ? 7.406 -5.575 -18.260 1.00 89.88 277 ALA A N 1
ATOM 2187 C CA . ALA A 1 277 ? 8.504 -6.226 -17.562 1.00 89.88 277 ALA A CA 1
ATOM 2188 C C . ALA A 1 277 ? 8.530 -7.735 -17.836 1.00 89.88 277 ALA A C 1
ATOM 2190 O O . ALA A 1 277 ? 9.599 -8.282 -18.097 1.00 89.88 277 ALA A O 1
ATOM 2191 N N . ALA A 1 278 ? 7.371 -8.402 -17.859 1.00 87.56 278 ALA A N 1
ATOM 2192 C CA . ALA A 1 278 ? 7.282 -9.813 -18.226 1.00 87.56 278 ALA A CA 1
ATOM 2193 C C . ALA A 1 278 ? 7.827 -10.063 -19.644 1.00 87.56 278 ALA A C 1
ATOM 2195 O O . ALA A 1 278 ? 8.648 -10.962 -19.832 1.00 87.56 278 ALA A O 1
ATOM 2196 N N . ASN A 1 279 ? 7.464 -9.227 -20.620 1.00 87.62 279 ASN A N 1
ATOM 2197 C CA . ASN A 1 279 ? 7.988 -9.323 -21.986 1.00 87.62 279 ASN A CA 1
ATOM 2198 C C . ASN A 1 279 ? 9.506 -9.090 -22.034 1.00 87.62 279 ASN A C 1
ATOM 2200 O O . ASN A 1 279 ? 10.228 -9.891 -22.629 1.00 87.62 279 ASN A O 1
ATOM 2204 N N . SER A 1 280 ? 9.999 -8.067 -21.326 1.00 85.56 280 SER A N 1
ATOM 2205 C CA . SER A 1 280 ? 11.434 -7.781 -21.199 1.00 85.56 280 SER A CA 1
ATOM 2206 C C . SER A 1 280 ? 12.211 -8.973 -20.624 1.00 85.56 280 SER A C 1
ATOM 2208 O O . SER A 1 280 ? 13.259 -9.346 -21.145 1.00 85.56 280 SER A O 1
ATOM 2210 N N . THR A 1 281 ? 11.679 -9.629 -19.584 1.00 82.88 281 THR A N 1
ATOM 2211 C CA . THR A 1 281 ? 12.327 -10.795 -18.948 1.00 82.88 281 THR A CA 1
ATOM 2212 C C . THR A 1 281 ? 12.364 -12.037 -19.842 1.00 82.88 281 THR A C 1
ATOM 2214 O O . THR A 1 281 ? 13.202 -12.910 -19.629 1.00 82.88 281 THR A O 1
ATOM 2217 N N . ARG A 1 282 ? 11.491 -12.118 -20.857 1.00 84.44 282 ARG A N 1
ATOM 2218 C CA . ARG A 1 282 ? 11.464 -13.193 -21.865 1.00 84.44 282 ARG A CA 1
ATOM 2219 C C . ARG A 1 282 ? 12.378 -12.909 -23.066 1.00 84.44 282 ARG A C 1
ATOM 2221 O O . ARG A 1 282 ? 12.394 -13.695 -24.007 1.00 84.44 282 ARG A O 1
ATOM 2228 N N . GLY A 1 283 ? 13.130 -11.807 -23.046 1.00 80.94 283 GLY A N 1
ATOM 2229 C CA . GLY A 1 283 ? 14.046 -11.431 -24.123 1.00 80.94 283 GLY A CA 1
ATOM 2230 C C . GLY A 1 283 ? 13.378 -10.749 -25.318 1.00 80.94 283 GLY A C 1
ATOM 2231 O O . GLY A 1 283 ? 14.044 -10.536 -26.327 1.00 80.94 283 GLY A O 1
ATOM 2232 N N . ALA A 1 284 ? 12.094 -10.383 -25.223 1.00 82.81 284 ALA A N 1
ATOM 2233 C CA . ALA A 1 284 ? 11.523 -9.434 -26.172 1.00 82.81 284 ALA A CA 1
ATOM 2234 C C . ALA A 1 284 ? 12.158 -8.064 -25.912 1.00 82.81 284 ALA A C 1
ATOM 2236 O O . ALA A 1 284 ? 12.260 -7.672 -24.751 1.00 82.81 284 ALA A O 1
ATOM 2237 N N . ASP A 1 285 ? 12.577 -7.354 -26.961 1.00 72.12 285 ASP A N 1
ATOM 2238 C CA . ASP A 1 285 ? 13.039 -5.966 -26.861 1.00 72.12 285 ASP A CA 1
ATOM 2239 C C . ASP A 1 285 ? 11.805 -5.066 -26.749 1.00 72.12 285 ASP A C 1
ATOM 2241 O O . ASP A 1 285 ? 11.114 -4.842 -27.751 1.00 72.12 285 ASP A O 1
ATOM 2245 N N . PRO A 1 286 ? 11.412 -4.644 -25.536 1.00 73.56 286 PRO A N 1
ATOM 2246 C CA . PRO A 1 286 ? 10.192 -3.890 -25.404 1.00 73.56 286 PRO A CA 1
ATOM 2247 C C . PRO A 1 286 ? 10.473 -2.439 -25.801 1.00 73.56 286 PRO A C 1
ATOM 2249 O O . PRO A 1 286 ? 11.521 -1.872 -25.486 1.00 73.56 286 PRO A O 1
ATOM 2252 N N . SER A 1 287 ? 9.498 -1.788 -26.434 1.00 85.88 287 SER A N 1
ATOM 2253 C CA . SER A 1 287 ? 9.526 -0.331 -26.542 1.00 85.88 287 SER A CA 1
ATOM 2254 C C . SER A 1 287 ? 9.702 0.300 -25.155 1.00 85.88 287 SER A C 1
ATOM 2256 O O . SER A 1 287 ? 9.363 -0.301 -24.128 1.00 85.88 287 SER A O 1
ATOM 2258 N N . TRP A 1 288 ? 10.197 1.536 -25.123 1.00 89.50 288 TRP A N 1
ATOM 2259 C CA . TRP A 1 288 ? 10.295 2.295 -23.881 1.00 89.50 288 TRP A CA 1
ATOM 2260 C C . TRP A 1 288 ? 8.962 2.298 -23.125 1.00 89.50 288 TRP A C 1
ATOM 2262 O O . TRP A 1 288 ? 7.908 2.530 -23.718 1.00 89.50 288 TRP A O 1
ATOM 2272 N N . PHE A 1 289 ? 9.024 2.064 -21.816 1.00 89.62 289 PHE A N 1
ATOM 2273 C CA . PHE A 1 289 ? 7.884 2.207 -20.919 1.00 89.62 289 PHE A CA 1
ATOM 2274 C C . PHE A 1 289 ? 8.000 3.517 -20.162 1.00 89.62 289 PHE A C 1
ATOM 2276 O O . PHE A 1 289 ? 8.918 3.675 -19.361 1.00 89.62 289 PHE A O 1
ATOM 2283 N N . TYR A 1 290 ? 7.078 4.438 -20.403 1.00 90.31 290 TYR A N 1
ATOM 2284 C CA . TYR A 1 290 ? 7.019 5.709 -19.695 1.00 90.31 290 TYR A CA 1
ATOM 2285 C C . TYR A 1 290 ? 6.026 5.598 -18.543 1.00 90.31 290 TYR A C 1
ATOM 2287 O O . TYR A 1 290 ? 4.864 5.274 -18.770 1.00 90.31 290 TYR A O 1
ATOM 2295 N N . VAL A 1 291 ? 6.500 5.845 -17.321 1.00 87.06 291 VAL A N 1
ATOM 2296 C CA . VAL A 1 291 ? 5.624 6.029 -16.151 1.00 87.06 291 VAL A CA 1
ATOM 2297 C C . VAL A 1 291 ? 4.989 7.416 -16.219 1.00 87.06 291 VAL A C 1
ATOM 2299 O O . VAL A 1 291 ? 3.822 7.579 -15.890 1.00 87.06 291 VAL A O 1
ATOM 2302 N N . ASP A 1 292 ? 5.758 8.390 -16.712 1.00 84.88 292 ASP A N 1
ATOM 2303 C CA . ASP A 1 292 ? 5.318 9.763 -16.931 1.00 84.88 292 ASP A CA 1
ATOM 2304 C C . ASP A 1 292 ? 6.078 10.436 -18.072 1.00 84.88 292 ASP A C 1
ATOM 2306 O O . ASP A 1 292 ? 6.920 9.820 -18.732 1.00 84.88 292 ASP A O 1
ATOM 2310 N N . ALA A 1 293 ? 5.800 11.723 -18.292 1.00 81.38 293 ALA A N 1
ATOM 2311 C CA . ALA A 1 293 ? 6.366 12.509 -19.387 1.00 81.38 293 ALA A CA 1
ATOM 2312 C C . ALA A 1 293 ? 7.908 12.582 -19.396 1.00 81.38 293 ALA A C 1
ATOM 2314 O O . ALA A 1 293 ? 8.510 12.880 -20.426 1.00 81.38 293 ALA A O 1
ATOM 2315 N N . THR A 1 294 ? 8.558 12.330 -18.262 1.00 80.69 294 THR A N 1
ATOM 2316 C CA . THR A 1 294 ? 10.000 12.501 -18.044 1.00 80.69 294 THR A CA 1
ATOM 2317 C C . THR A 1 294 ? 10.727 11.212 -17.665 1.00 80.69 294 THR A C 1
ATOM 2319 O O . THR A 1 294 ? 11.949 11.132 -17.820 1.00 80.69 294 THR A O 1
ATOM 2322 N N . ARG A 1 295 ? 10.013 10.192 -17.174 1.00 83.94 295 ARG A N 1
ATOM 2323 C CA . ARG A 1 295 ? 10.598 8.945 -16.664 1.00 83.94 295 ARG A CA 1
ATOM 2324 C C . ARG A 1 295 ? 10.190 7.755 -17.518 1.00 83.94 295 ARG A C 1
ATOM 2326 O O . ARG A 1 295 ? 9.058 7.280 -17.461 1.00 83.94 295 ARG A O 1
ATOM 2333 N N . GLY A 1 296 ? 11.167 7.257 -18.276 1.00 87.19 296 GLY A N 1
ATOM 2334 C CA . GLY A 1 296 ? 11.034 6.078 -19.121 1.00 87.19 296 GLY A CA 1
ATOM 2335 C C . GLY A 1 296 ? 12.065 4.993 -18.814 1.00 87.19 296 GLY A C 1
ATOM 2336 O O . GLY A 1 296 ? 13.224 5.279 -18.502 1.00 87.19 296 GLY A O 1
ATOM 2337 N N . TYR A 1 297 ? 11.664 3.734 -18.969 1.00 88.56 297 TYR A N 1
ATOM 2338 C CA . TYR A 1 297 ? 12.520 2.562 -18.843 1.00 88.56 297 TYR A CA 1
ATOM 2339 C C . TYR A 1 297 ? 12.692 1.860 -20.185 1.00 88.56 297 TYR A C 1
ATOM 2341 O O . TYR A 1 297 ? 11.749 1.726 -20.958 1.00 88.56 297 TYR A O 1
ATOM 2349 N N . ARG A 1 298 ? 13.904 1.361 -20.439 1.00 87.25 298 ARG A N 1
ATOM 2350 C CA . ARG A 1 298 ? 14.242 0.619 -21.663 1.00 87.25 298 ARG A CA 1
ATOM 2351 C C . ARG A 1 298 ? 14.089 -0.881 -21.470 1.00 87.25 298 ARG A C 1
ATOM 2353 O O . ARG A 1 298 ? 13.710 -1.596 -22.378 1.00 87.25 298 ARG A O 1
ATOM 2360 N N . ASN A 1 299 ? 14.410 -1.351 -20.271 1.00 86.12 299 ASN A N 1
ATOM 2361 C CA . ASN A 1 299 ? 14.307 -2.740 -19.863 1.00 86.12 299 ASN A CA 1
ATOM 2362 C C . ASN A 1 299 ? 14.234 -2.813 -18.334 1.00 86.12 299 ASN A C 1
ATOM 2364 O O . ASN A 1 299 ? 14.456 -1.815 -17.638 1.00 86.12 299 ASN A O 1
ATOM 2368 N N . VAL A 1 300 ? 13.921 -3.996 -17.814 1.00 88.44 300 VAL A N 1
ATOM 2369 C CA . VAL A 1 300 ? 13.782 -4.221 -16.370 1.00 88.44 300 VAL A CA 1
ATOM 2370 C C . VAL A 1 300 ? 15.060 -3.882 -15.590 1.00 88.44 300 VAL A C 1
ATOM 2372 O O . VAL A 1 300 ? 14.938 -3.163 -14.600 1.00 88.44 300 VAL A O 1
ATOM 2375 N N . PRO A 1 301 ? 16.278 -4.291 -16.009 1.00 87.81 301 PRO A N 1
ATOM 2376 C CA . PRO A 1 301 ? 17.501 -3.852 -15.339 1.00 87.81 301 PRO A CA 1
ATOM 2377 C C . PRO A 1 301 ? 17.602 -2.328 -15.201 1.00 87.81 301 PRO A C 1
ATOM 2379 O O . PRO A 1 301 ? 17.839 -1.855 -14.097 1.00 87.81 301 PRO A O 1
ATOM 2382 N N . HIS A 1 302 ? 17.318 -1.558 -16.260 1.00 86.19 302 HIS A N 1
ATOM 2383 C CA . HIS A 1 302 ? 17.307 -0.090 -16.206 1.00 86.19 302 HIS A CA 1
ATOM 2384 C C . HIS A 1 302 ? 16.277 0.448 -15.202 1.00 86.19 302 HIS A C 1
ATOM 2386 O O . HIS A 1 302 ? 16.576 1.382 -14.461 1.00 86.19 302 HIS A O 1
ATOM 2392 N N . ALA A 1 303 ? 15.086 -0.156 -15.139 1.00 86.50 303 ALA A N 1
ATOM 2393 C CA . ALA A 1 303 ? 14.060 0.234 -14.174 1.00 86.50 303 ALA A CA 1
ATOM 2394 C C . ALA A 1 303 ? 14.490 -0.033 -12.718 1.00 86.50 303 ALA A C 1
ATOM 2396 O O . ALA A 1 303 ? 14.177 0.754 -11.829 1.00 86.50 303 ALA A O 1
ATOM 2397 N N . LEU A 1 304 ? 15.226 -1.119 -12.460 1.00 87.38 304 LEU A N 1
ATOM 2398 C CA . LEU A 1 304 ? 15.682 -1.495 -11.116 1.00 87.38 304 LEU A CA 1
ATOM 2399 C C . LEU A 1 304 ? 16.961 -0.770 -10.681 1.00 87.38 304 LEU A C 1
ATOM 2401 O O . LEU A 1 304 ? 17.105 -0.462 -9.502 1.00 87.38 304 LEU A O 1
ATOM 2405 N N . SER A 1 305 ? 17.884 -0.508 -11.609 1.00 81.06 305 SER A N 1
ATOM 2406 C CA . SER A 1 305 ? 19.225 0.022 -11.328 1.00 81.06 305 SER A CA 1
ATOM 2407 C C . SER A 1 305 ? 19.401 1.503 -11.666 1.00 81.06 305 SER A C 1
ATOM 2409 O O . SER A 1 305 ? 20.533 1.984 -11.657 1.00 81.06 305 SER A O 1
ATOM 2411 N N . GLY A 1 306 ? 18.331 2.208 -12.047 1.00 63.38 306 GLY A N 1
ATOM 2412 C CA . GLY A 1 306 ? 18.386 3.631 -12.393 1.00 63.38 306 GLY A CA 1
ATOM 2413 C C . GLY A 1 306 ? 19.092 4.485 -11.328 1.00 63.38 306 GLY A C 1
ATOM 2414 O O . GLY A 1 306 ? 19.133 4.139 -10.150 1.00 63.38 306 GLY A O 1
ATOM 2415 N N . SER A 1 307 ? 19.661 5.616 -11.740 1.00 51.72 307 SER A N 1
ATOM 2416 C CA . SER A 1 307 ? 20.333 6.550 -10.830 1.00 51.72 307 SER A CA 1
ATOM 2417 C C . SER A 1 307 ? 19.323 7.408 -10.051 1.00 51.72 307 SER A C 1
ATOM 2419 O O . SER A 1 307 ? 18.491 8.073 -10.671 1.00 51.72 307 SER A O 1
ATOM 2421 N N . GLY A 1 308 ? 19.442 7.449 -8.718 1.00 54.72 308 GLY A N 1
ATOM 2422 C CA . GLY A 1 308 ? 18.690 8.351 -7.826 1.00 54.72 308 GLY A CA 1
ATOM 2423 C C . GLY A 1 308 ? 17.327 7.822 -7.354 1.00 54.72 308 GLY A C 1
ATOM 2424 O O . GLY A 1 308 ? 17.041 6.629 -7.459 1.00 54.72 308 GLY A O 1
ATOM 2425 N N . ASP A 1 309 ? 16.457 8.722 -6.879 1.00 55.88 309 ASP A N 1
ATOM 2426 C CA . ASP A 1 309 ? 15.103 8.443 -6.352 1.00 55.88 309 ASP A CA 1
ATOM 2427 C C . ASP A 1 309 ? 14.096 8.011 -7.431 1.00 55.88 309 ASP A C 1
ATOM 2429 O O . ASP A 1 309 ? 12.899 8.247 -7.324 1.00 55.88 309 ASP A O 1
ATOM 2433 N N . ARG A 1 310 ? 14.554 7.397 -8.521 1.00 67.06 310 ARG A N 1
ATOM 2434 C CA . ARG A 1 310 ? 13.725 7.033 -9.680 1.00 67.06 310 ARG A CA 1
ATOM 2435 C C . ARG A 1 310 ? 13.765 5.546 -10.000 1.00 67.06 310 ARG A C 1
ATOM 2437 O O . ARG A 1 310 ? 12.985 5.091 -10.833 1.00 67.06 310 ARG A O 1
ATOM 2444 N N . ASN A 1 311 ? 14.636 4.778 -9.348 1.00 80.75 311 ASN A N 1
ATOM 2445 C CA . ASN A 1 311 ? 14.675 3.341 -9.554 1.00 80.75 311 ASN A CA 1
ATOM 2446 C C . ASN A 1 311 ? 13.541 2.632 -8.805 1.00 80.75 311 ASN A C 1
ATOM 2448 O O . ASN A 1 311 ? 13.084 3.052 -7.740 1.00 80.75 311 ASN A O 1
ATOM 2452 N N . LEU A 1 312 ? 13.078 1.522 -9.362 1.00 83.38 312 LEU A N 1
ATOM 2453 C CA . LEU A 1 312 ? 12.045 0.722 -8.726 1.00 83.38 312 LEU A CA 1
ATOM 2454 C C . LEU A 1 312 ? 12.590 -0.073 -7.536 1.00 83.38 312 LEU A C 1
ATOM 2456 O O . LEU A 1 312 ? 11.799 -0.393 -6.660 1.00 83.38 312 LEU A O 1
ATOM 2460 N N . ASP A 1 313 ? 13.901 -0.357 -7.464 1.00 83.88 313 ASP A N 1
ATOM 2461 C CA . ASP A 1 313 ? 14.594 -1.362 -6.615 1.00 83.88 313 ASP A CA 1
ATOM 2462 C C . ASP A 1 313 ? 14.078 -2.798 -6.739 1.00 83.88 313 ASP A C 1
ATOM 2464 O O . ASP A 1 313 ? 14.858 -3.747 -6.817 1.00 83.88 313 ASP A O 1
ATOM 2468 N N . ARG A 1 314 ? 12.758 -2.954 -6.685 1.00 84.94 314 ARG A N 1
ATOM 2469 C CA . ARG A 1 314 ? 12.011 -4.201 -6.639 1.00 84.94 314 ARG A CA 1
ATOM 2470 C C . ARG A 1 314 ? 10.691 -4.018 -7.379 1.00 84.94 314 ARG A C 1
ATOM 2472 O O . ARG A 1 314 ? 10.083 -2.949 -7.301 1.00 84.94 314 ARG A O 1
ATOM 2479 N N . LEU A 1 315 ? 10.250 -5.067 -8.066 1.00 88.31 315 LEU A N 1
ATOM 2480 C CA . LEU A 1 315 ? 8.992 -5.081 -8.809 1.00 88.31 315 LEU A CA 1
ATOM 2481 C C . LEU A 1 315 ? 8.272 -6.425 -8.627 1.00 88.31 315 LEU A C 1
ATOM 2483 O O . LEU A 1 315 ? 8.825 -7.476 -8.959 1.00 88.31 315 LEU A O 1
ATOM 2487 N N . MET A 1 316 ? 7.029 -6.395 -8.142 1.00 87.06 316 MET A N 1
ATOM 2488 C CA . MET A 1 316 ? 6.136 -7.559 -8.205 1.00 87.06 316 MET A CA 1
ATOM 2489 C C . MET A 1 316 ? 5.306 -7.488 -9.480 1.00 87.06 316 MET A C 1
ATOM 2491 O O . MET A 1 316 ? 4.585 -6.518 -9.702 1.00 87.06 316 MET A O 1
ATOM 2495 N N . LEU A 1 317 ? 5.391 -8.519 -10.309 1.00 85.12 317 LEU A N 1
ATOM 2496 C CA . LEU A 1 317 ? 4.631 -8.649 -11.542 1.00 85.12 317 LEU A CA 1
ATOM 2497 C C . LEU A 1 317 ? 3.277 -9.278 -11.254 1.00 85.12 317 LEU A C 1
ATOM 2499 O O . LEU A 1 317 ? 3.197 -10.299 -10.572 1.00 85.12 317 LEU A O 1
ATOM 2503 N N . ASN A 1 318 ? 2.231 -8.698 -11.828 1.00 82.69 318 ASN A N 1
ATOM 2504 C CA . ASN A 1 318 ? 0.893 -9.260 -11.774 1.00 82.69 318 ASN A CA 1
ATOM 2505 C C . ASN A 1 318 ? 0.848 -10.657 -12.438 1.00 82.69 318 ASN A C 1
ATOM 2507 O O . ASN A 1 318 ? 1.095 -10.789 -13.634 1.00 82.69 318 ASN A O 1
ATOM 2511 N N . GLY A 1 319 ? 0.500 -11.695 -11.677 1.00 65.88 319 GLY A N 1
ATOM 2512 C CA . GLY A 1 319 ? 0.418 -13.088 -12.129 1.00 65.88 319 GLY A CA 1
ATOM 2513 C C . GLY A 1 319 ? -0.585 -13.326 -13.264 1.00 65.88 319 GLY A C 1
ATOM 2514 O O . GLY A 1 319 ? -0.439 -14.290 -14.012 1.00 65.88 319 GLY A O 1
ATOM 2515 N N . TYR A 1 320 ? -1.549 -12.418 -13.462 1.00 59.03 320 TYR A N 1
ATOM 2516 C CA . TYR A 1 320 ? -2.501 -12.476 -14.577 1.00 59.03 320 TYR A CA 1
ATOM 2517 C C . TYR A 1 320 ? -1.831 -12.314 -15.953 1.00 59.03 320 TYR A C 1
ATOM 2519 O O . TYR A 1 320 ? -2.348 -12.834 -16.936 1.00 59.03 320 TYR A O 1
ATOM 2527 N N . SER A 1 321 ? -0.688 -11.622 -16.055 1.00 54.62 321 SER A N 1
ATOM 2528 C CA . SER A 1 321 ? -0.054 -11.338 -17.354 1.00 54.62 321 SER A CA 1
ATOM 2529 C C . SER A 1 321 ? 0.818 -12.475 -17.894 1.00 54.62 321 SER A C 1
ATOM 2531 O O . SER A 1 321 ? 1.336 -12.366 -19.002 1.00 54.62 321 SER A O 1
ATOM 2533 N N . TRP A 1 322 ? 1.018 -13.556 -17.130 1.00 46.16 322 TRP A N 1
ATOM 2534 C CA . TRP A 1 322 ? 2.002 -14.585 -17.478 1.00 46.16 322 TRP A CA 1
ATOM 2535 C C . TRP A 1 322 ? 1.415 -15.810 -18.192 1.00 46.16 322 TRP A C 1
ATOM 2537 O O . TRP A 1 322 ? 2.146 -16.478 -18.924 1.00 46.16 322 TRP A O 1
ATOM 2547 N N . HIS A 1 323 ? 0.120 -16.081 -18.002 1.00 47.12 323 HIS A N 1
ATOM 2548 C CA . HIS A 1 323 ? -0.587 -17.246 -18.556 1.00 47.12 323 HIS A CA 1
ATOM 2549 C C . HIS A 1 323 ? -1.474 -16.932 -19.774 1.00 47.12 323 HIS A C 1
ATOM 2551 O O . HIS A 1 323 ? -2.208 -17.813 -20.222 1.00 47.12 323 HIS A O 1
ATOM 2557 N N . GLY A 1 324 ? -1.426 -15.693 -20.271 1.00 41.47 324 GLY A N 1
ATOM 2558 C CA . GLY A 1 324 ? -2.049 -15.284 -21.532 1.00 41.47 324 GLY A CA 1
ATOM 2559 C C . GLY A 1 324 ? -1.129 -15.472 -22.727 1.00 41.47 324 GLY A C 1
ATOM 2560 O O . GLY A 1 324 ? 0.110 -15.412 -22.532 1.00 41.47 324 GLY A O 1
#

InterPro domains:
  IPR001574 Ribosome-inactivating protein [PF00161] (93-275)
  IPR006311 Twin-arginine translocation pathway, signal sequence [PS51318] (1-33)
  IPR016138 Ribosome-inactivating protein, subdomain 1 [G3DSA:3.40.420.10] (49-246)
  IPR017989 Ribosome-inactivating protein type 1/2 [PR00396] (61-74)
  IPR017989 Ribosome-inactivating protein type 1/2 [PR00396] (108-123)
  IPR017989 Ribosome-inactivating protein type 1/2 [PR00396] (186-200)
  IPR017989 Ribosome-inactivating protein type 1/2 [PR00396] (219-239)
  IPR036041 Ribosome-inactivating protein superfamily [SSF56371] (54-293)

Sequence (324 aa):
MTEQHALRRRSLLTAGLAATLLTPVLTAAPARAQPPVYGFRAHRWDVTDIVGLTHPGLAANAFRHFLDDIHRSIGTPTPVANVRHTEPIGNNLIEIQVIDRNQSHQHRLTLYLWADNLYLIGIRAQPDRNRPSRFYAFRDMVANGDARRARDILRHVFNDPNVEFQSLAFGSRYSGSGQLDPGERRQNLGLTIQSMAAAIAVLTGLSSTNDVPAVRDAFIRIIAATSESFRFGWMARRIETIMRYGSILEDNGMYSSTLGEYGVELQRDWAALSLWAANSTRGADPSWFYVDATRGYRNVPHALSGSGDRNLDRLMLNGYSWHG